Protein AF-A0A4V5NEK9-F1 (afdb_monomer)

Sequence (297 aa):
MATNVANMAASALVPRSHVPTLHDRAALLRDKARVSITLATDAGLRNISSDLPRAVVVHYSTFGAQQLGATSANVSIPPPTGLVSILHIGPGLAAPGAVKWVVEWMVKACHHKGKNEYRLFAEKKFGFAQNVLVYQALLLFGITAPADHFVAHLNKHISTKQLTAEEVATVWHTLPRESKILKNMLFALVDKKHDHNLDHESAIVAYVATQPELNGLLSEVREMRNKSFEHQKALEEKWALREQQKKIALKRQEHNKKEAAKAAKRHAEWREPTKHQGGAYEKALAPGQRTRGGLVG

Secondary structure (DSSP, 8-state):
---SSHHHH-S----------HHHHHHHTT-S-EEEEEEEETTEEEEEEEEEEHHHHHHH-HHHHHHTT--TT-----------EEEEEPTTSS-HHHHHHHHHHHHHHHH--STTGGGGS--TTS-HHHHHHHHHHHHHTT--TTHHHHHHHHHHHHHHSPPPHHHHHHHHHHS-TT-HHHHHHHHHHHHHHHTT--TTHHHHHHHHHT-HHHHHHHHHHHHHHHHHHHHHHHHHHHHHHHHHHHHHHHHHHHHHHHHHHHHHHHHHH-----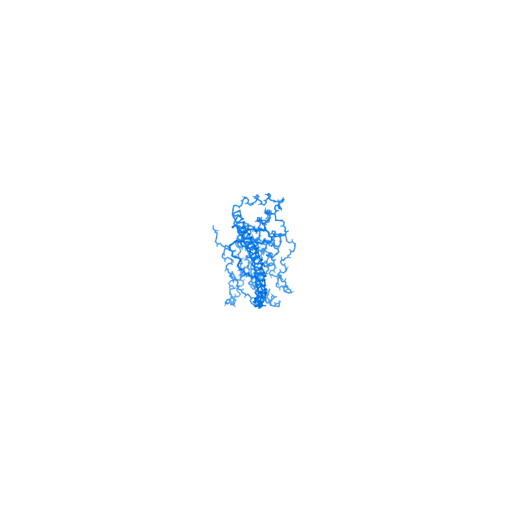----------PPTTPEETTEE--

Solvent-accessible surface area (backbone atoms only — not comparable to full-atom values): 17680 Å² total; per-residue (Å²): 141,91,76,73,68,72,66,68,74,67,70,69,86,73,83,75,89,69,82,70,52,65,72,59,34,50,49,28,71,68,40,86,52,32,28,28,37,32,35,37,46,100,93,41,80,40,82,63,44,76,71,40,29,40,50,45,43,43,69,58,16,53,44,45,11,56,78,69,70,56,54,101,84,59,93,70,74,75,76,88,66,94,64,69,43,73,48,78,40,65,63,87,64,54,50,69,70,28,44,38,50,55,54,56,44,57,59,51,42,38,71,46,92,63,101,53,56,54,59,75,68,69,54,88,82,59,54,71,59,56,50,52,38,35,50,34,25,32,58,63,33,48,34,62,82,48,44,58,58,49,50,54,52,53,44,49,46,54,72,74,43,88,80,52,48,68,50,52,48,44,48,65,75,63,47,60,86,84,34,70,59,49,52,50,44,49,51,45,54,54,52,43,68,70,68,74,75,48,100,62,41,69,56,39,51,50,52,40,70,76,31,66,71,57,46,51,53,48,49,53,54,47,51,53,50,49,55,52,52,53,50,50,50,54,48,53,53,52,51,52,51,53,54,52,52,51,55,52,52,51,52,49,52,52,49,51,51,53,51,51,52,51,52,53,49,55,60,69,67,61,66,78,80,73,82,74,80,79,89,80,88,77,84,83,78,62,96,77,59,74,51,101,88,50,73,68,129

Nearest PDB structures (foldseek):
  1nex-assembly1_A  TM=6.204E-01  e=6.456E-02  Saccharomyces cerevisiae

Structure (mmCIF, N/CA/C/O backbone):
data_AF-A0A4V5NEK9-F1
#
_entry.id   AF-A0A4V5NEK9-F1
#
loop_
_atom_site.group_PDB
_atom_site.id
_atom_site.type_symbol
_atom_site.label_atom_id
_atom_site.label_alt_id
_atom_site.label_comp_id
_atom_site.label_asym_id
_atom_site.label_entity_id
_atom_site.label_seq_id
_atom_site.pdbx_PDB_ins_code
_atom_site.Cartn_x
_atom_site.Cartn_y
_atom_site.Cartn_z
_atom_site.occupancy
_atom_site.B_iso_or_equiv
_atom_site.auth_seq_id
_atom_site.auth_comp_id
_atom_site.auth_asym_id
_atom_site.auth_atom_id
_atom_site.pdbx_PDB_model_num
ATOM 1 N N . MET A 1 1 ? 2.931 22.318 -4.843 1.00 29.94 1 MET A N 1
ATOM 2 C CA . MET A 1 1 ? 2.530 21.629 -6.092 1.00 29.94 1 MET A CA 1
ATOM 3 C C . MET A 1 1 ? 2.176 20.187 -5.747 1.00 29.94 1 MET A C 1
ATOM 5 O O . MET A 1 1 ? 3.070 19.365 -5.636 1.00 29.94 1 MET A O 1
ATOM 9 N N . ALA A 1 2 ? 0.902 19.906 -5.458 1.00 29.88 2 ALA A N 1
ATOM 10 C CA . ALA A 1 2 ? 0.459 18.684 -4.770 1.00 29.88 2 ALA A CA 1
ATOM 11 C C . ALA A 1 2 ? -0.685 17.964 -5.514 1.00 29.88 2 ALA A C 1
ATOM 13 O O . ALA A 1 2 ? -1.676 17.575 -4.907 1.00 29.88 2 ALA A O 1
ATOM 14 N N . THR A 1 3 ? -0.586 17.821 -6.839 1.00 27.38 3 THR A N 1
ATOM 15 C CA . THR A 1 3 ? -1.722 17.374 -7.673 1.00 27.38 3 THR A CA 1
ATOM 16 C C . THR A 1 3 ? -1.525 16.076 -8.462 1.00 27.38 3 THR A C 1
ATOM 18 O O . THR A 1 3 ? -2.450 15.675 -9.157 1.00 27.38 3 THR A O 1
ATOM 21 N N . ASN A 1 4 ? -0.408 15.348 -8.335 1.00 38.97 4 ASN A N 1
ATOM 22 C CA . ASN A 1 4 ? -0.141 14.220 -9.250 1.00 38.97 4 ASN A CA 1
ATOM 23 C C . ASN A 1 4 ? -0.330 12.795 -8.705 1.00 38.97 4 ASN A C 1
ATOM 25 O O . ASN A 1 4 ? -0.348 11.866 -9.504 1.00 38.97 4 ASN A O 1
ATOM 29 N N . VAL A 1 5 ? -0.528 12.575 -7.400 1.00 37.78 5 VAL A N 1
ATOM 30 C CA . VAL A 1 5 ? -0.618 11.194 -6.867 1.00 37.78 5 VAL A CA 1
ATOM 31 C C . VAL A 1 5 ? -2.064 10.681 -6.796 1.00 37.78 5 VAL A C 1
ATOM 33 O O . VAL A 1 5 ? -2.319 9.505 -7.051 1.00 37.78 5 VAL A O 1
ATOM 36 N N . ALA A 1 6 ? -3.037 11.560 -6.531 1.00 33.97 6 ALA A N 1
ATOM 37 C CA . ALA A 1 6 ? -4.446 11.178 -6.388 1.00 33.97 6 ALA A CA 1
ATOM 38 C C . ALA A 1 6 ? -5.080 10.682 -7.706 1.00 33.97 6 ALA A C 1
ATOM 40 O O . ALA A 1 6 ? -5.896 9.762 -7.689 1.00 33.97 6 ALA A O 1
ATOM 41 N N . ASN A 1 7 ? -4.640 11.203 -8.857 1.00 33.47 7 ASN A N 1
ATOM 42 C CA . ASN A 1 7 ? -5.142 10.770 -10.167 1.00 33.47 7 ASN A CA 1
ATOM 43 C C . ASN A 1 7 ? -4.622 9.390 -10.611 1.00 33.47 7 ASN A C 1
ATOM 45 O O . ASN A 1 7 ? -5.202 8.793 -11.516 1.00 33.47 7 ASN A O 1
ATOM 49 N N . MET A 1 8 ? -3.579 8.841 -9.974 1.00 39.22 8 MET A N 1
ATOM 50 C CA . MET A 1 8 ? -3.040 7.520 -10.337 1.00 39.22 8 MET A CA 1
ATOM 51 C C . MET A 1 8 ? -3.841 6.356 -9.734 1.00 39.22 8 MET A C 1
ATOM 53 O O . MET A 1 8 ? -3.861 5.270 -10.305 1.00 39.22 8 MET A O 1
ATOM 57 N N . ALA A 1 9 ? -4.542 6.574 -8.615 1.00 36.62 9 ALA A N 1
ATOM 58 C CA . ALA A 1 9 ? -5.355 5.541 -7.964 1.00 36.62 9 ALA A CA 1
ATOM 59 C C . ALA A 1 9 ? -6.767 5.398 -8.569 1.00 36.62 9 ALA A C 1
ATOM 61 O O . ALA A 1 9 ? -7.414 4.370 -8.380 1.00 36.62 9 ALA A O 1
ATOM 62 N N . ALA A 1 10 ? -7.243 6.413 -9.299 1.00 32.91 10 ALA A N 1
ATOM 63 C CA . ALA A 1 10 ? -8.617 6.489 -9.801 1.00 32.91 10 ALA A CA 1
ATOM 64 C C . ALA A 1 10 ? -8.822 5.913 -11.217 1.00 32.91 10 ALA A C 1
ATOM 66 O O . ALA A 1 10 ? -9.961 5.814 -11.672 1.00 32.91 10 ALA A O 1
ATOM 67 N N . SER A 1 11 ? -7.761 5.483 -11.916 1.00 33.81 11 SER A N 1
ATOM 68 C CA . SER A 1 11 ? -7.916 4.731 -13.172 1.00 33.81 11 SER A CA 1
ATOM 69 C C . SER A 1 11 ? -8.295 3.282 -12.870 1.00 33.81 11 SER A C 1
ATOM 71 O O . SER A 1 11 ? -7.462 2.384 -12.763 1.00 33.81 11 SER A O 1
ATOM 73 N N . ALA A 1 12 ? -9.598 3.110 -12.679 1.00 33.72 12 ALA A N 1
ATOM 74 C CA . ALA A 1 12 ? -10.311 1.869 -12.465 1.00 33.72 12 ALA A CA 1
ATOM 75 C C . ALA A 1 12 ? -9.832 0.718 -13.371 1.00 33.72 12 ALA A C 1
ATOM 77 O O . ALA A 1 12 ? -9.820 0.816 -14.595 1.00 33.72 12 ALA A O 1
ATOM 78 N N . LEU A 1 13 ? -9.489 -0.399 -12.722 1.00 33.56 13 LEU A N 1
ATOM 79 C CA . LEU A 1 13 ? -10.105 -1.712 -12.951 1.00 33.56 13 LEU A CA 1
ATOM 80 C C . LEU A 1 13 ? -10.639 -1.940 -14.376 1.00 33.56 13 LEU A C 1
ATOM 82 O O . LEU A 1 13 ? -11.847 -1.976 -14.596 1.00 33.56 13 LEU A O 1
ATOM 86 N N . VAL A 1 14 ? -9.745 -2.188 -15.332 1.00 31.16 14 VAL A N 1
ATOM 87 C CA . VAL A 1 14 ? -10.120 -2.963 -16.520 1.00 31.16 14 VAL A CA 1
ATOM 88 C C . VAL A 1 14 ? -9.857 -4.432 -16.185 1.00 31.16 14 VAL A C 1
ATOM 90 O O . VAL A 1 14 ? -8.692 -4.803 -15.995 1.00 31.16 14 VAL A O 1
ATOM 93 N N . PRO A 1 15 ? -10.887 -5.292 -16.085 1.00 31.91 15 PRO A N 1
ATOM 94 C CA . PRO A 1 15 ? -10.678 -6.723 -15.944 1.00 31.91 15 PRO A CA 1
ATOM 95 C C . PRO A 1 15 ? -10.024 -7.210 -17.237 1.00 31.91 15 PRO A C 1
ATOM 97 O O . PRO A 1 15 ? -10.656 -7.246 -18.291 1.00 31.91 15 PRO A O 1
ATOM 100 N N . ARG A 1 16 ? -8.737 -7.561 -17.191 1.00 44.84 16 ARG A N 1
ATOM 101 C CA . ARG A 1 16 ? -8.087 -8.227 -18.324 1.00 44.84 16 ARG A CA 1
ATOM 102 C C . ARG A 1 16 ? -8.556 -9.681 -18.338 1.00 44.84 16 ARG A C 1
ATOM 104 O O . ARG A 1 16 ? -8.013 -10.525 -17.635 1.00 44.84 16 ARG A O 1
ATOM 111 N N . SER A 1 17 ? -9.591 -9.951 -19.128 1.00 33.91 17 SER A N 1
ATOM 112 C CA . SER A 1 17 ? -10.262 -11.251 -19.276 1.00 33.91 17 SER A CA 1
ATOM 113 C C . SER A 1 17 ? -9.462 -12.314 -20.044 1.00 33.91 17 SER A C 1
ATOM 115 O O . SER A 1 17 ? -9.967 -13.410 -20.260 1.00 33.91 17 SER A O 1
ATOM 117 N N . HIS A 1 18 ? -8.200 -12.060 -20.398 1.00 41.91 18 HIS A N 1
ATOM 118 C CA . HIS A 1 18 ? -7.318 -13.075 -20.968 1.00 41.91 18 HIS A CA 1
ATOM 119 C C . HIS A 1 18 ? -5.978 -13.101 -20.238 1.00 41.91 18 HIS A C 1
ATOM 121 O O . HIS A 1 18 ? -5.112 -12.256 -20.450 1.00 41.91 18 HIS A O 1
ATOM 127 N N . VAL A 1 19 ? -5.803 -14.108 -19.381 1.00 49.53 19 VAL A N 1
ATOM 128 C CA . VAL A 1 19 ? -4.482 -14.544 -18.926 1.00 49.53 19 VAL A CA 1
ATOM 129 C C . VAL A 1 19 ? -3.864 -15.308 -20.103 1.00 49.53 19 VAL A C 1
ATOM 131 O O . VAL A 1 19 ? -4.367 -16.389 -20.418 1.00 49.53 19 VAL A O 1
ATOM 134 N N . PRO A 1 20 ? -2.831 -14.787 -20.791 1.00 52.19 20 PRO A N 1
ATOM 135 C CA . PRO A 1 20 ? -2.287 -15.459 -21.966 1.00 52.19 20 PRO A CA 1
ATOM 136 C C . PRO A 1 20 ? -1.689 -16.805 -21.564 1.00 52.19 20 PRO A C 1
ATOM 138 O O . PRO A 1 20 ? -1.138 -16.942 -20.458 1.00 52.19 20 PRO A O 1
ATOM 141 N N . THR A 1 21 ? -1.766 -17.794 -22.453 1.00 55.44 21 THR A N 1
ATOM 142 C CA . THR A 1 21 ? -1.070 -19.066 -22.244 1.00 55.44 21 THR A CA 1
ATOM 143 C C . THR A 1 21 ? 0.444 -18.837 -22.286 1.00 55.44 21 THR A C 1
ATOM 145 O O . THR A 1 21 ? 0.926 -17.800 -22.740 1.00 55.44 21 THR A O 1
ATOM 148 N N . LEU A 1 22 ? 1.239 -19.796 -21.805 1.00 52.12 22 LEU A N 1
ATOM 149 C CA . LEU A 1 22 ? 2.701 -19.676 -21.830 1.00 52.12 22 LEU A CA 1
ATOM 150 C C . LEU A 1 22 ? 3.254 -19.373 -23.234 1.00 52.12 22 LEU A C 1
ATOM 152 O O . LEU A 1 22 ? 4.202 -18.603 -23.386 1.00 52.12 22 LEU A O 1
ATOM 156 N N . HIS A 1 23 ? 2.666 -20.003 -24.252 1.00 51.97 23 HIS A N 1
ATOM 157 C CA . HIS A 1 23 ? 3.105 -19.867 -25.635 1.00 51.97 23 HIS A CA 1
ATOM 158 C C . HIS A 1 23 ? 2.860 -18.442 -26.158 1.00 51.97 23 HIS A C 1
ATOM 160 O O . HIS A 1 23 ? 3.723 -17.875 -26.832 1.00 51.97 23 HIS A O 1
ATOM 166 N N . ASP A 1 24 ? 1.756 -17.825 -25.726 1.00 67.50 24 ASP A N 1
ATOM 167 C CA . ASP A 1 24 ? 1.410 -16.433 -26.026 1.00 67.50 24 ASP A CA 1
ATOM 168 C C . ASP A 1 24 ? 2.347 -15.441 -25.314 1.00 67.50 24 ASP A C 1
ATOM 170 O O . ASP A 1 24 ? 2.690 -14.398 -25.864 1.00 67.50 24 ASP A O 1
ATOM 174 N N . ARG A 1 25 ? 2.833 -15.770 -24.108 1.00 73.69 25 ARG A N 1
ATOM 175 C CA . ARG A 1 25 ? 3.760 -14.902 -23.351 1.00 73.69 25 ARG A CA 1
ATOM 176 C C . ARG A 1 25 ? 5.170 -14.901 -23.915 1.00 73.69 25 ARG A C 1
ATOM 178 O O . ARG A 1 25 ? 5.783 -13.844 -24.034 1.00 73.69 25 ARG A O 1
ATOM 185 N N . ALA A 1 26 ? 5.676 -16.065 -24.318 1.00 76.50 26 ALA A N 1
ATOM 186 C CA . ALA A 1 26 ? 6.963 -16.149 -25.003 1.00 76.50 26 ALA A CA 1
ATOM 187 C C . ALA A 1 26 ? 6.958 -15.350 -26.322 1.00 76.50 26 ALA A C 1
ATOM 189 O O . ALA A 1 26 ? 8.007 -14.883 -26.767 1.00 76.50 26 ALA A O 1
ATOM 190 N N . ALA A 1 27 ? 5.785 -15.152 -26.937 1.00 80.69 27 ALA A N 1
ATOM 191 C CA . ALA A 1 27 ? 5.635 -14.303 -28.114 1.00 80.69 27 ALA A CA 1
ATOM 192 C C . ALA A 1 27 ? 5.875 -12.813 -27.828 1.00 80.69 27 ALA A C 1
ATOM 194 O O . ALA A 1 27 ? 6.393 -12.124 -28.703 1.00 80.69 27 ALA A O 1
ATOM 195 N N . LEU A 1 28 ? 5.600 -12.330 -26.609 1.00 83.25 28 LEU A N 1
ATOM 196 C CA . LEU A 1 28 ? 5.833 -10.930 -26.218 1.00 83.25 28 LEU A CA 1
ATOM 197 C C . LEU A 1 28 ? 7.310 -10.534 -26.338 1.00 83.25 28 LEU A C 1
ATOM 199 O O . LEU A 1 28 ? 7.627 -9.394 -26.661 1.00 83.25 28 LEU A O 1
ATOM 203 N N . LEU A 1 29 ? 8.222 -11.481 -26.107 1.00 84.19 29 LEU A N 1
ATOM 204 C CA . LEU A 1 29 ? 9.668 -11.259 -26.197 1.00 84.19 29 LEU A CA 1
ATOM 205 C C . LEU A 1 29 ? 10.169 -11.128 -27.640 1.00 84.19 29 LEU A C 1
ATOM 207 O O . LEU A 1 29 ? 11.255 -10.596 -27.865 1.00 84.19 29 LEU A O 1
ATOM 211 N N . ARG A 1 30 ? 9.387 -11.618 -28.611 1.00 82.62 30 ARG A N 1
ATOM 212 C CA . ARG A 1 30 ? 9.709 -11.557 -30.044 1.00 82.62 30 ARG A CA 1
ATOM 213 C C . ARG A 1 30 ? 9.274 -10.245 -30.696 1.00 82.62 30 ARG A C 1
ATOM 215 O O . ARG A 1 30 ? 9.501 -10.072 -31.892 1.00 82.62 30 ARG A O 1
ATOM 222 N N . ASP A 1 31 ? 8.646 -9.344 -29.938 1.00 80.38 31 ASP A N 1
ATOM 223 C CA . ASP A 1 31 ? 8.260 -8.032 -30.440 1.00 80.38 31 ASP A CA 1
ATOM 224 C C . ASP A 1 31 ? 9.492 -7.250 -30.919 1.00 80.38 31 ASP A C 1
ATOM 226 O O . ASP A 1 31 ? 10.519 -7.176 -30.238 1.00 80.38 31 ASP A O 1
ATOM 230 N N . LYS A 1 32 ? 9.385 -6.695 -32.129 1.00 79.62 32 LYS A N 1
ATOM 231 C CA . LYS A 1 32 ? 10.446 -5.902 -32.759 1.00 79.62 32 LYS A CA 1
ATOM 232 C C . LYS A 1 32 ? 10.447 -4.462 -32.255 1.00 79.62 32 LYS A C 1
ATOM 234 O O . LYS A 1 32 ? 11.477 -3.804 -32.350 1.00 79.62 32 LYS A O 1
ATOM 239 N N . ALA A 1 33 ? 9.317 -3.968 -31.745 1.00 81.75 33 ALA A N 1
ATOM 240 C CA . ALA A 1 33 ? 9.245 -2.640 -31.155 1.00 81.75 33 ALA A CA 1
ATOM 241 C C . ALA A 1 33 ? 9.921 -2.638 -29.778 1.00 81.75 33 ALA A C 1
ATOM 243 O O . ALA A 1 33 ? 9.690 -3.524 -28.952 1.00 81.75 33 ALA A O 1
ATOM 244 N N . ARG A 1 34 ? 10.757 -1.627 -29.527 1.00 84.62 34 ARG A N 1
ATOM 245 C CA . ARG A 1 34 ? 11.612 -1.548 -28.339 1.00 84.62 34 ARG A CA 1
ATOM 246 C C . ARG A 1 34 ? 11.324 -0.302 -27.520 1.00 84.62 34 ARG A C 1
ATOM 248 O O . ARG A 1 34 ? 10.984 0.750 -28.064 1.00 84.62 34 ARG A O 1
ATOM 255 N N . VAL A 1 35 ? 11.471 -0.438 -26.209 1.00 84.94 35 VAL A N 1
ATOM 256 C CA . VAL A 1 35 ? 11.252 0.610 -25.219 1.00 84.94 35 VAL A CA 1
ATOM 257 C C . VAL A 1 35 ? 12.491 0.734 -24.345 1.00 84.94 35 VAL A C 1
ATOM 259 O O . VAL A 1 35 ? 12.981 -0.254 -23.802 1.00 84.94 35 VAL A O 1
ATOM 262 N N . SER A 1 36 ? 12.969 1.960 -24.175 1.00 86.62 36 SER A N 1
ATOM 263 C CA . SER A 1 36 ? 13.941 2.306 -23.140 1.00 86.62 36 SER A CA 1
ATOM 264 C C . SER A 1 36 ? 13.213 2.952 -21.969 1.00 86.62 36 SER A C 1
ATOM 266 O O . SER A 1 36 ? 12.386 3.839 -22.165 1.00 86.62 36 SER A O 1
ATOM 268 N N . ILE A 1 37 ? 13.516 2.528 -20.745 1.00 85.50 37 ILE A N 1
ATOM 269 C CA . ILE A 1 37 ? 12.933 3.099 -19.527 1.00 85.50 37 ILE A CA 1
ATOM 270 C C . ILE A 1 37 ? 13.981 3.980 -18.862 1.00 85.50 37 ILE A C 1
ATOM 272 O O . ILE A 1 37 ? 15.054 3.513 -18.473 1.00 85.50 37 ILE A O 1
ATOM 276 N N . THR A 1 38 ? 13.648 5.256 -18.701 1.00 85.75 38 THR A N 1
ATOM 277 C CA . THR A 1 38 ? 14.495 6.235 -18.018 1.00 85.75 38 THR A CA 1
ATOM 278 C C . THR A 1 38 ? 13.772 6.801 -16.807 1.00 85.75 38 THR A C 1
ATOM 280 O O . THR A 1 38 ? 12.559 7.006 -16.820 1.00 85.75 38 THR A O 1
ATOM 283 N N . LEU A 1 39 ? 14.528 7.034 -15.743 1.00 83.81 39 LEU A N 1
ATOM 284 C CA . LEU A 1 39 ? 14.040 7.554 -14.477 1.00 83.81 39 LEU A CA 1
ATOM 285 C C . LEU A 1 39 ? 14.787 8.842 -14.156 1.00 83.81 39 LEU A C 1
ATOM 287 O O . LEU A 1 39 ? 16.017 8.848 -14.120 1.00 83.81 39 LEU A O 1
ATOM 291 N N . ALA A 1 40 ? 14.058 9.921 -13.903 1.00 79.75 40 ALA A N 1
ATOM 292 C CA . ALA A 1 40 ? 14.649 11.132 -13.361 1.00 79.75 40 ALA A CA 1
ATOM 293 C C . ALA A 1 40 ? 15.055 10.896 -11.898 1.00 79.75 40 ALA A C 1
ATOM 295 O O . ALA A 1 40 ? 14.271 10.411 -11.084 1.00 79.75 40 ALA A O 1
ATOM 296 N N . THR A 1 41 ? 16.300 11.220 -11.577 1.00 77.31 41 THR A N 1
ATOM 297 C CA . THR A 1 41 ? 16.864 11.173 -10.225 1.00 77.31 41 THR A CA 1
ATOM 298 C C . THR A 1 41 ? 17.476 12.529 -9.897 1.00 77.31 41 THR A C 1
ATOM 300 O O . THR A 1 41 ? 17.671 13.344 -10.800 1.00 77.31 41 THR A O 1
ATOM 303 N N . ASP A 1 42 ? 17.840 12.760 -8.639 1.00 74.38 42 ASP A N 1
ATOM 304 C CA . ASP A 1 42 ? 18.515 14.001 -8.230 1.00 74.38 42 ASP A CA 1
ATOM 305 C C . ASP A 1 42 ? 19.863 14.197 -8.951 1.00 74.38 42 ASP A C 1
ATOM 307 O O . ASP A 1 42 ? 20.308 15.320 -9.163 1.00 74.38 42 ASP A O 1
ATOM 311 N N . ALA A 1 43 ? 20.483 13.100 -9.406 1.00 74.56 43 ALA A N 1
ATOM 312 C CA . ALA A 1 43 ? 21.703 13.094 -10.214 1.00 74.56 43 ALA A CA 1
ATOM 313 C C . ALA A 1 43 ? 21.446 13.212 -11.735 1.00 74.56 43 ALA A C 1
ATOM 315 O O . ALA A 1 43 ? 22.371 13.057 -12.531 1.00 74.56 43 ALA A O 1
ATOM 316 N N . GLY A 1 44 ? 20.198 13.445 -12.156 1.00 75.25 44 GLY A N 1
ATOM 317 C CA . GLY A 1 44 ? 19.781 13.524 -13.558 1.00 75.25 44 GLY A CA 1
ATOM 318 C C . GLY A 1 44 ? 19.027 12.288 -14.061 1.00 75.25 44 GLY A C 1
ATOM 319 O O . GLY A 1 44 ? 18.576 11.435 -13.290 1.00 75.25 44 GLY A O 1
ATOM 320 N N . LEU A 1 45 ? 18.842 12.204 -15.381 1.00 78.62 45 LEU A N 1
ATOM 321 C CA . LEU A 1 45 ? 18.140 11.095 -16.034 1.00 78.62 45 LEU A CA 1
ATOM 322 C C . LEU A 1 45 ? 19.001 9.829 -16.035 1.00 78.62 45 LEU A C 1
ATOM 324 O O . LEU A 1 45 ? 20.059 9.771 -16.658 1.00 78.62 45 LEU A O 1
ATOM 328 N N . ARG A 1 46 ? 18.508 8.780 -15.381 1.00 81.44 46 ARG A N 1
ATOM 329 C CA . ARG A 1 46 ? 19.144 7.468 -15.320 1.00 81.44 46 ARG A CA 1
ATOM 330 C C . ARG A 1 46 ? 18.435 6.492 -16.249 1.00 81.44 46 ARG A C 1
ATOM 332 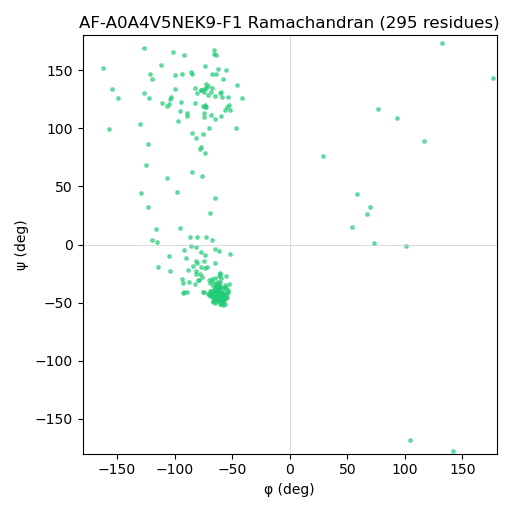O O . ARG A 1 46 ? 17.232 6.273 -16.125 1.00 81.44 46 ARG A O 1
ATOM 339 N N . ASN A 1 47 ? 19.185 5.845 -17.136 1.00 83.88 47 ASN A N 1
ATOM 340 C CA . ASN A 1 47 ? 18.671 4.711 -17.897 1.00 83.88 47 ASN A CA 1
ATOM 341 C C . ASN A 1 47 ? 18.562 3.484 -16.974 1.00 83.88 47 ASN A C 1
ATOM 343 O O . ASN A 1 47 ? 19.552 3.065 -16.371 1.00 83.88 47 ASN A O 1
ATOM 347 N N . ILE A 1 48 ? 17.350 2.951 -16.823 1.00 86.38 48 ILE A N 1
ATOM 348 C CA . ILE A 1 48 ? 17.067 1.779 -15.987 1.00 86.38 48 ILE A CA 1
ATOM 349 C C . ILE A 1 48 ? 17.158 0.497 -16.808 1.00 86.38 48 ILE A C 1
ATOM 351 O O . ILE A 1 48 ? 17.681 -0.511 -16.333 1.00 86.38 48 ILE A O 1
ATOM 355 N N . SER A 1 49 ? 16.652 0.539 -18.036 1.00 83.88 49 SER A N 1
ATOM 356 C CA . SER A 1 49 ? 16.717 -0.568 -18.974 1.00 83.88 49 SER A CA 1
ATOM 357 C C . SER A 1 49 ? 16.644 -0.031 -20.393 1.00 83.88 49 SER A C 1
ATOM 359 O O . SER A 1 49 ? 15.801 0.807 -20.717 1.00 83.88 49 SER A O 1
ATOM 361 N N . SER A 1 50 ? 17.540 -0.541 -21.226 1.00 75.56 50 SER A N 1
ATOM 362 C CA . SER A 1 50 ? 17.525 -0.350 -22.665 1.00 75.56 50 SER A CA 1
ATOM 363 C C . SER A 1 50 ? 16.926 -1.589 -23.327 1.00 75.56 50 SER A C 1
ATOM 365 O O . SER A 1 50 ? 17.122 -2.709 -22.857 1.00 75.56 50 SER A O 1
ATOM 367 N N . ASP A 1 51 ? 16.212 -1.371 -24.429 1.00 82.06 51 ASP A N 1
ATOM 368 C CA . ASP A 1 51 ? 15.823 -2.425 -25.372 1.00 82.06 51 ASP A CA 1
ATOM 369 C C . ASP A 1 51 ? 14.769 -3.450 -24.886 1.00 82.06 51 ASP A C 1
ATOM 371 O O . ASP A 1 51 ? 14.730 -4.608 -25.313 1.00 82.06 51 ASP A O 1
ATOM 375 N N . LEU A 1 52 ? 13.834 -3.033 -24.028 1.00 87.00 52 LEU A N 1
ATOM 376 C CA . LEU A 1 52 ? 12.708 -3.891 -23.642 1.00 87.00 52 LEU A CA 1
ATOM 377 C C . LEU A 1 52 ? 11.718 -4.059 -24.796 1.00 87.00 52 LEU A C 1
ATOM 379 O O . LEU A 1 52 ? 11.339 -3.061 -25.407 1.00 87.00 52 LEU A O 1
ATOM 383 N N . PRO A 1 53 ? 11.210 -5.273 -25.070 1.00 88.00 53 PRO A N 1
ATOM 384 C CA . PRO A 1 53 ? 10.115 -5.434 -26.018 1.00 88.00 53 PRO A CA 1
ATOM 385 C C . PRO A 1 53 ? 8.883 -4.631 -25.565 1.00 88.00 53 PRO A C 1
ATOM 387 O O . PRO A 1 53 ? 8.409 -4.787 -24.434 1.00 88.00 53 PRO A O 1
ATOM 390 N N . ARG A 1 54 ? 8.338 -3.786 -26.449 1.00 84.44 54 ARG A N 1
ATOM 391 C CA . ARG A 1 54 ? 7.173 -2.929 -26.163 1.00 84.44 54 ARG A CA 1
ATOM 392 C C . ARG A 1 54 ? 5.978 -3.756 -25.702 1.00 84.44 54 ARG A C 1
ATOM 394 O O . ARG A 1 54 ? 5.316 -3.382 -24.733 1.00 84.44 54 ARG A O 1
ATOM 401 N N . ALA A 1 55 ? 5.740 -4.897 -26.343 1.00 83.38 55 ALA A N 1
ATOM 402 C CA . ALA A 1 55 ? 4.678 -5.825 -25.983 1.00 83.38 55 ALA A CA 1
ATOM 403 C C . ALA A 1 55 ? 4.752 -6.290 -24.519 1.00 83.38 55 ALA A C 1
ATOM 405 O O . ALA A 1 55 ? 3.710 -6.412 -23.882 1.00 83.38 55 ALA A O 1
ATOM 406 N N . VAL A 1 56 ? 5.949 -6.489 -23.951 1.00 86.81 56 VAL A N 1
ATOM 407 C CA . VAL A 1 56 ? 6.114 -6.875 -22.535 1.00 86.81 56 VAL A CA 1
ATOM 408 C C . VAL A 1 56 ? 5.648 -5.751 -21.611 1.00 86.81 56 VAL A C 1
ATOM 410 O O . VAL A 1 56 ? 4.880 -5.994 -20.680 1.00 86.81 56 VAL A O 1
ATOM 413 N N . VAL A 1 57 ? 6.063 -4.513 -21.893 1.00 85.75 57 VAL A N 1
ATOM 414 C CA . VAL A 1 57 ? 5.705 -3.339 -21.083 1.00 85.75 57 VAL A CA 1
ATOM 415 C C . VAL A 1 57 ? 4.198 -3.088 -21.130 1.00 85.75 57 VAL A C 1
ATOM 417 O O . VAL A 1 57 ? 3.570 -2.949 -20.085 1.00 85.75 57 VAL A O 1
ATOM 420 N N . VAL A 1 58 ? 3.594 -3.103 -22.321 1.00 84.50 58 VAL A N 1
ATOM 421 C CA . VAL A 1 58 ? 2.139 -2.932 -22.500 1.00 84.50 58 VAL A CA 1
ATOM 422 C C . VAL A 1 58 ? 1.359 -4.075 -21.835 1.00 84.50 58 VAL A C 1
ATOM 424 O O . VAL A 1 58 ? 0.296 -3.859 -21.239 1.00 84.50 58 VAL A O 1
ATOM 427 N N . HIS A 1 59 ? 1.890 -5.299 -21.908 1.00 83.25 59 HIS A N 1
ATOM 428 C CA . HIS A 1 59 ? 1.254 -6.467 -21.316 1.00 83.25 59 HIS A CA 1
ATOM 429 C C . HIS A 1 59 ? 1.261 -6.430 -19.789 1.00 83.25 59 HIS A C 1
ATOM 431 O O . HIS A 1 59 ? 0.238 -6.741 -19.193 1.00 83.25 59 HIS A O 1
ATOM 437 N N . TYR A 1 60 ? 2.350 -6.034 -19.131 1.00 83.06 60 TYR A N 1
ATOM 438 C CA . TYR A 1 60 ? 2.408 -6.059 -17.664 1.00 83.06 60 TYR A CA 1
ATOM 439 C C . TYR A 1 60 ? 2.026 -4.735 -17.000 1.00 83.06 60 TYR A C 1
ATOM 441 O O . TYR A 1 60 ? 1.483 -4.760 -15.899 1.00 83.06 60 TYR A O 1
ATOM 449 N N . SER A 1 61 ? 2.261 -3.595 -17.651 1.00 85.56 61 SER A N 1
ATOM 450 C CA . SER A 1 61 ? 2.076 -2.267 -17.066 1.00 85.56 61 SER A CA 1
ATOM 451 C C . SER A 1 61 ? 0.9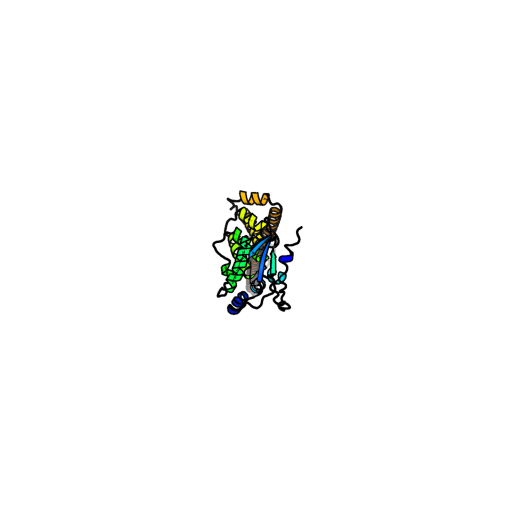07 -1.517 -17.695 1.00 85.56 61 SER A C 1
ATOM 453 O O . SER A 1 61 ? 0.896 -1.239 -18.894 1.00 85.56 61 SER A O 1
ATOM 455 N N . THR A 1 62 ? -0.064 -1.127 -16.870 1.00 83.88 62 THR A N 1
ATOM 456 C CA . THR A 1 62 ? -1.154 -0.236 -17.298 1.00 83.88 62 THR A CA 1
ATOM 457 C C . THR A 1 62 ? -0.636 1.176 -17.568 1.00 83.88 62 THR A C 1
ATOM 459 O O . THR A 1 62 ? -0.988 1.761 -18.589 1.00 83.88 62 THR A O 1
ATOM 462 N N . PHE A 1 63 ? 0.277 1.676 -16.729 1.00 83.81 63 PHE A N 1
ATOM 463 C CA . PHE A 1 63 ? 0.993 2.933 -16.958 1.00 83.81 63 PHE A CA 1
ATOM 464 C C . PHE A 1 63 ? 1.758 2.914 -18.289 1.00 83.81 63 PHE A C 1
ATOM 466 O O . PHE A 1 63 ? 1.598 3.809 -19.114 1.00 83.81 63 PHE A O 1
ATOM 473 N N . GLY A 1 64 ? 2.535 1.858 -18.541 1.00 81.12 64 GLY A N 1
ATOM 474 C CA . GLY A 1 64 ? 3.264 1.677 -19.792 1.00 81.12 64 GLY A CA 1
ATOM 475 C C . GLY A 1 64 ? 2.335 1.586 -21.002 1.00 81.12 64 GLY A C 1
ATOM 476 O O . GLY A 1 64 ? 2.597 2.220 -22.018 1.00 81.12 64 GLY A O 1
ATOM 477 N N . ALA A 1 65 ? 1.215 0.867 -20.891 1.00 80.06 65 ALA A N 1
ATOM 478 C CA . ALA A 1 65 ? 0.205 0.813 -21.945 1.00 80.06 65 ALA A CA 1
ATOM 479 C C . ALA A 1 65 ? -0.376 2.200 -22.267 1.00 80.06 65 ALA A C 1
ATOM 481 O O . ALA A 1 65 ? -0.471 2.557 -23.437 1.00 80.06 65 ALA A O 1
ATOM 482 N N . GLN A 1 66 ? -0.708 3.003 -21.252 1.00 80.19 66 GLN A N 1
ATOM 483 C CA . GLN A 1 66 ? -1.221 4.364 -21.440 1.00 80.19 66 GLN A CA 1
ATOM 484 C C . GLN A 1 66 ? -0.178 5.289 -22.081 1.00 80.19 66 GLN A C 1
ATOM 486 O O . GLN A 1 66 ? -0.465 5.924 -23.093 1.00 80.19 66 GLN A O 1
ATOM 491 N N . GLN A 1 67 ? 1.041 5.324 -21.536 1.00 77.94 67 GLN A N 1
ATOM 492 C CA . GLN A 1 67 ? 2.123 6.190 -22.023 1.00 77.94 67 GLN A CA 1
ATOM 493 C C . GLN A 1 67 ? 2.577 5.836 -23.445 1.00 77.94 67 GLN A C 1
ATOM 495 O O . GLN A 1 67 ? 3.023 6.700 -24.191 1.00 77.94 67 GLN A O 1
ATOM 500 N N . LEU A 1 68 ? 2.440 4.569 -23.843 1.00 76.69 68 LEU A N 1
ATOM 501 C CA . LEU A 1 68 ? 2.798 4.087 -25.180 1.00 76.69 68 LEU A CA 1
ATOM 502 C C . LEU A 1 68 ? 1.601 4.053 -26.148 1.00 76.69 68 LEU A C 1
ATOM 504 O O . LEU A 1 68 ? 1.691 3.400 -27.194 1.00 76.69 68 LEU A O 1
ATOM 508 N N . GLY A 1 69 ? 0.486 4.709 -25.799 1.00 68.31 69 GLY A N 1
ATOM 509 C CA . GLY A 1 69 ? -0.691 4.863 -26.661 1.00 68.31 69 GLY A CA 1
ATOM 510 C C . GLY A 1 69 ? -1.443 3.560 -26.958 1.00 68.31 69 GLY A C 1
ATOM 511 O O . GLY A 1 69 ? -2.062 3.432 -28.007 1.00 68.31 69 GLY A O 1
ATOM 512 N N . ALA A 1 70 ? -1.364 2.568 -26.071 1.00 60.78 70 ALA A N 1
ATOM 513 C CA . ALA A 1 70 ? -1.972 1.246 -26.212 1.00 60.78 70 ALA A CA 1
ATOM 514 C C . ALA A 1 70 ? -3.193 1.073 -25.284 1.00 60.78 70 ALA A C 1
ATOM 516 O O . ALA A 1 70 ? -3.231 0.169 -24.446 1.00 60.78 70 ALA A O 1
ATOM 517 N N . THR A 1 71 ? -4.194 1.951 -25.402 1.00 48.44 71 THR A N 1
ATOM 518 C CA . THR A 1 71 ? -5.480 1.817 -24.694 1.00 48.44 71 THR A CA 1
ATOM 519 C C . THR A 1 71 ? -6.455 0.931 -25.481 1.00 48.44 71 THR A C 1
ATOM 521 O O . THR A 1 71 ? -6.405 0.835 -26.705 1.00 48.44 71 THR A O 1
ATOM 524 N N . SER A 1 72 ? -7.318 0.211 -24.760 1.00 43.00 72 SER A N 1
ATOM 525 C CA . SER A 1 72 ? -8.033 -1.008 -25.183 1.00 43.00 72 SER A CA 1
ATOM 526 C C . SER A 1 72 ? -9.130 -0.854 -26.254 1.00 43.00 72 SER A C 1
ATOM 528 O O . SER A 1 72 ? -10.055 -1.658 -26.271 1.00 43.00 72 SER A O 1
ATOM 530 N N . ALA A 1 73 ? -9.069 0.145 -27.135 1.00 37.19 73 ALA A N 1
ATOM 531 C CA . ALA A 1 73 ? -10.085 0.351 -28.172 1.00 37.19 73 ALA A CA 1
ATOM 532 C C . ALA A 1 73 ? -9.579 0.157 -29.605 1.00 37.19 73 ALA A C 1
ATOM 534 O O . ALA A 1 73 ? -10.398 -0.090 -30.475 1.00 37.19 73 ALA A O 1
ATOM 535 N N . ASN A 1 74 ? -8.273 0.210 -29.876 1.00 33.56 74 ASN A N 1
ATOM 536 C CA . ASN A 1 74 ? -7.741 -0.052 -31.213 1.00 33.56 74 ASN A CA 1
ATOM 537 C C . ASN A 1 74 ? -6.275 -0.469 -31.115 1.00 33.56 74 ASN A C 1
ATOM 539 O O . ASN A 1 74 ? -5.380 0.369 -31.038 1.00 33.56 74 ASN A O 1
ATOM 543 N N . VAL A 1 75 ? -6.010 -1.774 -31.181 1.00 38.00 75 VAL A N 1
ATOM 544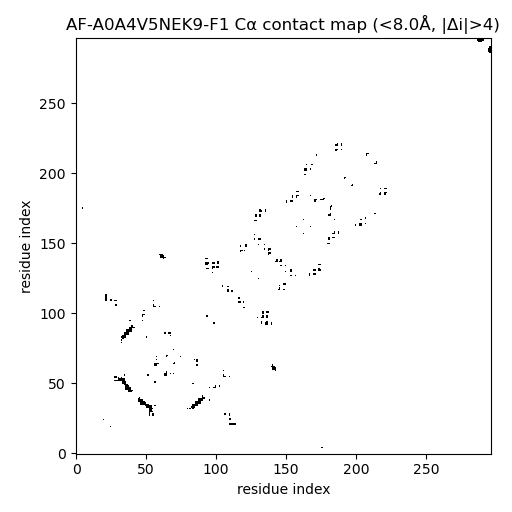 C CA . VAL A 1 75 ? -4.670 -2.292 -31.490 1.00 38.00 75 VAL A CA 1
ATOM 545 C C . VAL A 1 75 ? -4.443 -2.134 -33.001 1.00 38.00 75 VAL A C 1
ATOM 547 O O . VAL A 1 75 ? -4.238 -3.102 -33.720 1.00 38.00 75 VAL A O 1
ATOM 550 N N . SER A 1 76 ? -4.513 -0.902 -33.510 1.00 32.53 76 SER A N 1
ATOM 551 C CA . SER A 1 76 ? -3.761 -0.560 -34.715 1.00 32.53 76 SER A CA 1
ATOM 552 C C . SER A 1 76 ? -2.376 -0.184 -34.233 1.00 32.53 76 SER A C 1
ATOM 554 O O . SER A 1 76 ? -2.133 0.910 -33.733 1.00 32.53 76 SER A O 1
ATOM 556 N N . ILE A 1 77 ? -1.493 -1.176 -34.295 1.00 39.62 77 ILE A N 1
ATOM 557 C CA . ILE A 1 77 ? -0.055 -1.022 -34.121 1.00 39.62 77 ILE A CA 1
ATOM 558 C C . ILE A 1 77 ? 0.367 0.090 -35.096 1.00 39.62 77 ILE A C 1
ATOM 560 O O . ILE A 1 77 ? 0.199 -0.105 -36.303 1.00 39.62 77 ILE A O 1
ATOM 564 N N . PRO A 1 78 ? 0.864 1.254 -34.631 1.00 40.81 78 PRO A N 1
ATOM 565 C CA . PRO A 1 78 ? 1.449 2.210 -35.555 1.00 40.81 78 PRO A CA 1
ATOM 566 C C . PRO A 1 78 ? 2.598 1.502 -36.286 1.00 40.81 78 PRO A C 1
ATOM 568 O O . PRO A 1 78 ? 3.277 0.671 -35.669 1.00 40.81 78 PRO A O 1
ATOM 571 N N . PRO A 1 79 ? 2.797 1.761 -37.590 1.00 37.62 79 PRO A N 1
ATOM 572 C CA . PRO A 1 79 ? 3.788 1.047 -38.381 1.00 37.62 79 PRO A CA 1
ATOM 573 C C . PRO A 1 79 ? 5.170 1.152 -37.720 1.00 37.62 79 PRO A C 1
ATOM 575 O O . PRO A 1 79 ? 5.452 2.137 -37.033 1.00 37.62 79 PRO A O 1
ATOM 578 N N . PRO A 1 80 ? 6.039 0.144 -37.903 1.00 42.38 80 PRO A N 1
ATOM 579 C CA . PRO A 1 80 ? 7.321 0.061 -37.226 1.00 42.38 80 PRO A CA 1
ATOM 580 C C . PRO A 1 80 ? 8.285 1.084 -37.832 1.00 42.38 80 PRO A C 1
ATOM 582 O O . PRO A 1 80 ? 9.156 0.748 -38.627 1.00 42.38 80 PRO A O 1
ATOM 585 N N . THR A 1 81 ? 8.158 2.354 -37.465 1.00 41.44 81 THR A N 1
ATOM 586 C CA . THR A 1 81 ? 9.292 3.268 -37.557 1.00 41.44 81 THR A CA 1
ATOM 587 C C . THR A 1 81 ? 10.238 2.859 -36.441 1.00 41.44 81 THR A C 1
ATOM 589 O O . THR A 1 81 ? 9.827 2.857 -35.283 1.00 41.44 81 THR A O 1
ATOM 592 N N . GLY A 1 82 ? 11.460 2.443 -36.782 1.00 45.47 82 GLY A N 1
ATOM 593 C CA . GLY A 1 82 ? 12.481 1.880 -35.884 1.00 45.47 82 GLY A CA 1
ATOM 594 C C . GLY A 1 82 ? 13.023 2.830 -34.806 1.00 45.47 82 GLY A C 1
ATOM 595 O O . GLY A 1 82 ? 14.218 2.834 -34.534 1.00 45.47 82 GLY A O 1
ATOM 596 N N . LEU A 1 83 ? 12.163 3.646 -34.203 1.00 52.16 83 LEU A N 1
ATOM 597 C CA . LEU A 1 83 ? 12.469 4.552 -33.114 1.00 52.16 83 LEU A CA 1
ATOM 598 C C . LEU A 1 83 ? 12.129 3.847 -31.803 1.00 52.16 83 LEU A C 1
ATOM 600 O O . LEU A 1 83 ? 10.975 3.523 -31.515 1.00 52.16 83 LEU A O 1
ATOM 604 N N . VAL A 1 84 ? 13.165 3.593 -31.012 1.00 58.16 84 VAL A N 1
ATOM 605 C CA . VAL A 1 84 ? 13.042 3.146 -29.626 1.00 58.16 84 VAL A CA 1
ATOM 606 C C . VAL A 1 84 ? 12.157 4.150 -28.884 1.00 58.16 84 VAL A C 1
ATOM 608 O O . VAL A 1 84 ? 12.499 5.327 -28.788 1.00 58.16 84 VAL A O 1
ATOM 611 N N . SER A 1 85 ? 11.009 3.705 -28.373 1.00 70.62 85 SER A N 1
ATOM 612 C CA . SER A 1 85 ? 10.149 4.564 -27.551 1.00 70.62 85 SER A CA 1
ATOM 613 C C . SER A 1 85 ? 10.799 4.758 -26.183 1.00 70.62 85 SER A C 1
ATOM 615 O O . SER A 1 85 ? 11.315 3.800 -25.609 1.00 70.62 85 SER A O 1
ATOM 617 N N . ILE A 1 86 ? 10.783 5.972 -25.634 1.00 71.62 86 ILE A N 1
ATOM 618 C CA . ILE A 1 86 ? 11.345 6.229 -24.304 1.00 71.62 86 ILE A CA 1
ATOM 619 C C . ILE A 1 86 ? 10.205 6.433 -23.312 1.00 71.62 86 ILE A C 1
ATOM 621 O O . ILE A 1 86 ? 9.404 7.354 -23.449 1.00 71.62 86 ILE A O 1
ATOM 625 N N . LEU A 1 87 ? 10.141 5.568 -22.303 1.00 78.38 87 LEU A N 1
ATOM 626 C CA . LEU A 1 87 ? 9.258 5.740 -21.160 1.00 78.38 87 LEU A CA 1
ATOM 627 C C . LEU A 1 87 ? 10.002 6.548 -20.094 1.00 78.38 87 LEU A C 1
ATOM 629 O O . LEU A 1 87 ? 10.963 6.058 -19.492 1.00 78.38 87 LEU A O 1
ATOM 633 N N . HIS A 1 88 ? 9.564 7.785 -19.880 1.00 78.06 88 HIS A N 1
ATOM 634 C CA . HIS A 1 88 ? 10.121 8.684 -18.874 1.00 78.06 88 HIS A CA 1
ATOM 635 C C . HIS A 1 88 ? 9.321 8.600 -17.572 1.00 78.06 88 HIS A C 1
ATOM 637 O O . HIS A 1 88 ? 8.117 8.850 -17.550 1.00 78.06 88 HIS A O 1
ATOM 643 N N . ILE A 1 89 ? 10.003 8.272 -16.477 1.00 80.62 89 ILE A N 1
ATOM 644 C CA . ILE A 1 89 ? 9.443 8.290 -15.126 1.00 80.62 89 ILE A CA 1
ATOM 645 C C . ILE A 1 89 ? 9.976 9.535 -14.408 1.00 80.62 89 ILE A C 1
ATOM 647 O O . ILE A 1 89 ? 11.188 9.746 -14.334 1.00 80.62 89 ILE A O 1
ATOM 651 N N . GLY A 1 90 ? 9.061 10.359 -13.892 1.00 72.62 90 GLY A N 1
ATOM 652 C CA . GLY A 1 90 ? 9.387 11.583 -13.160 1.00 72.62 90 GLY A CA 1
ATOM 653 C C . GLY A 1 90 ? 10.151 11.342 -11.847 1.00 72.62 90 GLY A C 1
ATOM 654 O O . GLY A 1 90 ? 10.160 10.221 -11.326 1.00 72.62 90 GLY A O 1
ATOM 655 N N . PRO A 1 91 ? 10.792 12.391 -11.301 1.00 72.44 91 PRO A N 1
ATOM 656 C CA . PRO A 1 91 ? 11.605 12.274 -10.097 1.00 72.44 91 PRO A CA 1
ATOM 657 C C . PRO A 1 91 ? 10.754 11.950 -8.866 1.00 72.44 91 PRO A C 1
ATOM 659 O O . PRO A 1 91 ? 9.600 12.365 -8.764 1.00 72.44 91 PRO A O 1
ATOM 662 N N . GLY A 1 92 ? 11.326 11.184 -7.934 1.00 70.75 92 GLY A N 1
ATOM 663 C CA . GLY A 1 92 ? 10.690 10.836 -6.657 1.00 70.75 92 GLY A CA 1
ATOM 664 C C . GLY A 1 92 ? 9.543 9.819 -6.735 1.00 70.75 92 GLY A C 1
ATOM 665 O O . GLY A 1 92 ? 8.961 9.493 -5.706 1.00 70.75 92 GLY A O 1
ATOM 666 N N . LEU A 1 93 ? 9.215 9.292 -7.922 1.00 75.00 93 LEU A N 1
ATOM 667 C CA . LEU A 1 93 ? 8.087 8.364 -8.091 1.00 75.00 93 LEU A CA 1
ATOM 668 C C . LEU A 1 93 ? 8.398 6.920 -7.676 1.00 75.00 93 LEU A C 1
ATOM 670 O O . LEU A 1 93 ? 7.496 6.195 -7.262 1.00 75.00 93 LEU A O 1
ATOM 674 N N . ALA A 1 94 ? 9.652 6.487 -7.817 1.00 82.81 94 ALA A N 1
ATOM 675 C CA . ALA A 1 94 ? 10.116 5.179 -7.368 1.00 82.81 94 ALA A CA 1
ATOM 676 C C . ALA A 1 94 ? 11.645 5.135 -7.256 1.00 82.81 94 ALA A C 1
ATOM 678 O O . ALA A 1 94 ? 12.356 5.803 -8.008 1.00 82.81 94 ALA A O 1
ATOM 679 N N . ALA A 1 95 ? 12.164 4.295 -6.358 1.00 85.88 95 ALA A N 1
ATOM 680 C CA . ALA A 1 95 ? 13.604 4.073 -6.244 1.00 85.88 95 ALA A CA 1
ATOM 681 C C . ALA A 1 95 ? 14.168 3.350 -7.493 1.00 85.88 95 ALA A C 1
ATOM 683 O O . ALA A 1 95 ? 13.614 2.321 -7.897 1.00 85.88 95 ALA A O 1
ATOM 684 N N . PRO A 1 96 ? 15.312 3.783 -8.069 1.00 87.50 96 PRO A N 1
ATOM 685 C CA . PRO A 1 96 ? 15.874 3.193 -9.292 1.00 87.50 96 PRO A CA 1
ATOM 686 C C . PRO A 1 96 ? 16.079 1.676 -9.228 1.00 87.50 96 PRO A C 1
ATOM 688 O O . PRO A 1 96 ? 15.788 0.965 -10.188 1.00 87.50 96 PRO A O 1
ATOM 691 N N . GLY A 1 97 ? 16.558 1.170 -8.085 1.00 87.06 97 GLY A N 1
ATOM 692 C CA . GLY A 1 97 ? 16.765 -0.264 -7.876 1.00 87.06 97 GLY A CA 1
ATOM 693 C C . GLY A 1 97 ? 15.459 -1.061 -7.897 1.00 87.06 97 GLY A C 1
ATOM 694 O O . GLY A 1 97 ? 15.418 -2.147 -8.467 1.00 87.06 97 GLY A O 1
ATOM 695 N N . ALA A 1 98 ? 14.380 -0.500 -7.346 1.00 87.94 98 ALA A N 1
ATOM 696 C CA . ALA A 1 98 ? 13.058 -1.120 -7.359 1.00 87.94 98 ALA A CA 1
ATOM 697 C C . ALA A 1 98 ? 12.445 -1.129 -8.767 1.00 87.94 98 ALA A C 1
ATOM 699 O O . ALA A 1 98 ? 11.927 -2.156 -9.199 1.00 87.94 98 ALA A O 1
ATOM 700 N N . VAL A 1 99 ? 12.571 -0.026 -9.517 1.00 88.88 99 VAL A N 1
ATOM 701 C CA . VAL A 1 99 ? 12.135 0.045 -10.924 1.00 88.88 99 VAL A CA 1
ATOM 702 C C . VAL A 1 99 ? 12.882 -0.988 -11.765 1.00 88.88 99 VAL A C 1
ATOM 704 O O . VAL A 1 99 ? 12.248 -1.759 -12.483 1.00 88.88 99 VAL A O 1
ATOM 707 N N . LYS A 1 100 ? 14.215 -1.056 -11.636 1.00 89.44 100 LYS A N 1
ATOM 708 C CA . LYS A 1 100 ? 15.042 -2.049 -12.338 1.00 89.44 100 LYS A CA 1
ATOM 709 C C . LYS A 1 100 ? 14.572 -3.472 -12.046 1.00 89.44 100 LYS A C 1
ATOM 711 O O . LYS A 1 100 ? 14.394 -4.260 -12.970 1.00 89.44 100 LYS A O 1
ATOM 716 N N . TRP A 1 101 ? 14.322 -3.775 -10.775 1.00 87.50 101 TRP A N 1
ATOM 717 C CA . TRP A 1 101 ? 13.845 -5.086 -10.352 1.00 87.50 101 TRP A CA 1
ATOM 718 C C . TRP A 1 101 ? 12.504 -5.441 -11.011 1.00 87.50 101 TRP A C 1
ATOM 720 O O . TRP A 1 101 ? 12.367 -6.517 -11.591 1.00 87.50 101 TRP A O 1
ATOM 730 N N . VAL A 1 102 ? 11.522 -4.529 -10.972 1.00 88.06 102 VAL A N 1
ATOM 731 C CA . VAL A 1 102 ? 10.189 -4.753 -11.566 1.00 88.06 102 VAL A CA 1
ATOM 732 C C . VAL A 1 102 ? 10.297 -5.009 -13.069 1.00 88.06 102 VAL A C 1
ATOM 734 O O . VAL A 1 102 ? 9.657 -5.921 -13.589 1.00 88.06 102 VAL A O 1
ATOM 737 N N . VAL A 1 103 ? 11.145 -4.247 -13.756 1.00 89.25 103 VAL A N 1
ATOM 738 C CA . VAL A 1 103 ? 11.408 -4.395 -15.189 1.00 89.25 103 VAL A CA 1
ATOM 739 C C . VAL A 1 103 ? 12.028 -5.755 -15.521 1.00 89.25 103 VAL A C 1
ATOM 741 O O . VAL A 1 103 ? 11.542 -6.454 -16.411 1.00 89.25 103 VAL A O 1
ATOM 744 N N . GLU A 1 104 ? 13.064 -6.170 -14.789 1.00 88.00 104 GLU A N 1
ATOM 745 C CA . GLU A 1 104 ? 13.670 -7.494 -14.962 1.00 88.00 104 GLU A CA 1
ATOM 746 C C . GLU A 1 104 ? 12.660 -8.615 -14.703 1.00 88.00 104 GLU A C 1
ATOM 748 O O . GLU A 1 104 ? 12.661 -9.638 -15.395 1.00 88.00 104 GLU A O 1
ATOM 753 N N . TRP A 1 105 ? 11.771 -8.426 -13.726 1.00 86.44 105 TRP A N 1
ATOM 754 C CA . TRP A 1 105 ? 10.705 -9.378 -13.468 1.00 86.44 105 TRP A CA 1
ATOM 755 C C . TRP A 1 105 ? 9.717 -9.492 -14.623 1.00 86.44 105 TRP A C 1
ATOM 757 O O . TRP A 1 105 ? 9.365 -10.620 -14.951 1.00 86.44 105 TRP A O 1
ATOM 767 N N . MET A 1 106 ? 9.307 -8.396 -15.273 1.00 86.12 106 MET A N 1
ATOM 768 C CA . MET A 1 106 ? 8.383 -8.477 -16.418 1.00 86.12 106 MET A CA 1
ATOM 769 C C . MET A 1 106 ? 8.931 -9.427 -17.493 1.00 86.12 106 MET A C 1
ATOM 771 O O . MET A 1 106 ? 8.208 -10.264 -18.028 1.00 86.12 106 MET A O 1
ATOM 775 N N . VAL A 1 107 ? 10.240 -9.354 -17.756 1.00 86.94 107 VAL A N 1
ATOM 776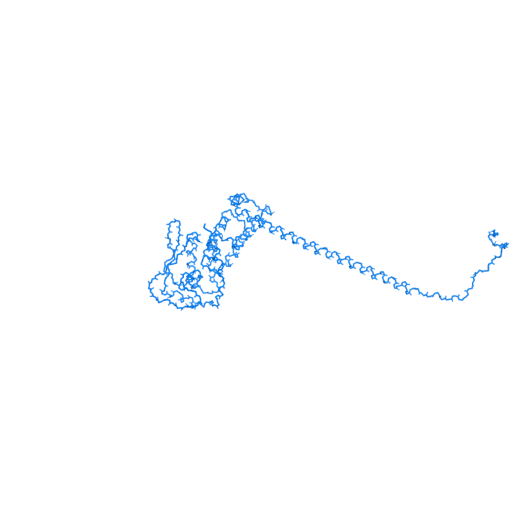 C CA . VAL A 1 107 ? 10.927 -10.235 -18.710 1.00 86.94 107 VAL A CA 1
ATOM 777 C C . VAL A 1 107 ? 11.007 -11.675 -18.193 1.00 86.94 107 VAL A C 1
ATOM 779 O O . VAL A 1 107 ? 10.743 -12.621 -18.939 1.00 86.94 107 VAL A O 1
ATOM 782 N N . LYS A 1 108 ? 11.353 -11.878 -16.916 1.00 83.50 108 LYS A N 1
ATOM 783 C CA . LYS A 1 108 ? 11.408 -13.220 -16.303 1.00 83.50 108 LYS A CA 1
ATOM 784 C C . LYS A 1 108 ? 10.033 -13.893 -16.268 1.00 83.50 108 LYS A C 1
ATOM 786 O O . LYS A 1 108 ? 9.942 -15.094 -16.515 1.00 83.50 108 LYS A O 1
ATOM 791 N N . ALA A 1 109 ? 8.969 -13.134 -16.019 1.00 80.50 109 ALA A N 1
ATOM 792 C CA . ALA A 1 109 ? 7.596 -13.620 -15.979 1.00 80.50 109 ALA A CA 1
ATOM 793 C C . ALA A 1 109 ? 7.154 -14.201 -17.332 1.00 80.50 109 ALA A C 1
ATOM 795 O O . ALA A 1 109 ? 6.501 -15.245 -17.351 1.00 80.50 109 ALA A O 1
ATOM 796 N N . CYS A 1 110 ? 7.614 -13.633 -18.457 1.00 79.81 110 CYS A N 1
ATOM 797 C CA . CYS A 1 110 ? 7.371 -14.190 -19.795 1.00 79.81 110 CYS A CA 1
ATOM 798 C C . CYS A 1 110 ? 7.926 -15.612 -19.983 1.00 79.81 110 CYS A C 1
ATOM 800 O O . CYS A 1 110 ? 7.388 -16.381 -20.778 1.00 79.81 110 CYS A O 1
ATOM 802 N N . HIS A 1 111 ? 8.998 -15.967 -19.269 1.00 76.94 111 HIS A N 1
ATOM 803 C CA . HIS A 1 111 ? 9.644 -17.279 -19.358 1.00 76.94 111 HIS A CA 1
ATOM 804 C C . HIS A 1 111 ? 9.073 -18.298 -18.358 1.00 76.94 111 HIS A C 1
ATOM 806 O O . HIS A 1 111 ? 9.380 -19.490 -18.440 1.00 76.94 111 HIS A O 1
ATOM 812 N N . HIS A 1 112 ? 8.266 -17.856 -17.390 1.00 72.62 112 HIS A N 1
ATOM 813 C CA . HIS A 1 112 ? 7.886 -18.684 -16.254 1.00 72.62 112 HIS A CA 1
ATOM 814 C C . HIS A 1 112 ? 6.728 -19.638 -16.579 1.00 72.62 112 HIS A C 1
ATOM 816 O O . HIS A 1 112 ? 5.615 -19.220 -16.898 1.00 72.62 112 HIS A O 1
ATOM 822 N N . LYS A 1 113 ? 6.964 -20.946 -16.416 1.00 59.28 113 LYS A N 1
ATOM 823 C CA . LYS A 1 113 ? 5.953 -21.993 -16.612 1.00 59.28 113 LYS A CA 1
ATOM 824 C C . LYS A 1 113 ? 5.044 -22.161 -15.394 1.00 59.28 113 LYS A C 1
ATOM 826 O O . LYS A 1 113 ? 5.341 -22.951 -14.508 1.00 59.28 113 LYS A O 1
ATOM 831 N N . GLY A 1 114 ? 3.913 -21.448 -15.348 1.00 57.03 114 GLY A N 1
ATOM 832 C CA . GLY A 1 114 ? 2.789 -21.794 -14.458 1.00 57.03 114 GLY A CA 1
ATOM 833 C C . GLY A 1 114 ? 2.048 -20.624 -13.802 1.00 57.03 114 GLY A C 1
ATOM 834 O O . GLY A 1 114 ? 2.377 -19.463 -14.012 1.00 57.03 114 GLY A O 1
ATOM 835 N N . LYS A 1 115 ? 1.062 -20.954 -12.949 1.00 54.50 115 LYS A N 1
ATOM 836 C CA . LYS A 1 115 ? 0.131 -20.027 -12.255 1.00 54.50 115 LYS A CA 1
ATOM 837 C C . LYS A 1 115 ? 0.770 -19.113 -11.187 1.00 54.50 115 LYS A C 1
ATOM 839 O O . LYS A 1 115 ? 0.057 -18.400 -10.497 1.00 54.50 115 LYS A O 1
ATOM 844 N N . ASN A 1 116 ? 2.092 -19.152 -11.020 1.00 59.09 116 ASN A N 1
ATOM 845 C CA . ASN A 1 116 ? 2.811 -18.518 -9.909 1.00 59.09 116 ASN A CA 1
ATOM 846 C C . ASN A 1 116 ? 3.881 -17.516 -10.380 1.00 59.09 116 ASN A C 1
ATOM 848 O O . ASN A 1 116 ? 4.893 -17.340 -9.710 1.00 59.09 116 ASN A O 1
ATOM 852 N N . GLU A 1 117 ? 3.673 -16.834 -11.508 1.00 58.22 117 GLU A N 1
ATOM 853 C CA . GLU A 1 117 ? 4.569 -15.756 -11.974 1.00 58.22 117 GLU A CA 1
ATOM 854 C C . GLU A 1 117 ? 4.768 -14.644 -10.924 1.00 58.22 117 GLU A C 1
ATOM 856 O O . GLU A 1 117 ? 5.829 -14.028 -10.834 1.00 58.22 117 GLU A O 1
ATOM 861 N N . TYR A 1 118 ? 3.774 -14.461 -10.052 1.00 59.94 118 TYR A N 1
ATOM 862 C CA . TYR A 1 118 ? 3.798 -13.505 -8.947 1.00 59.94 118 TYR A CA 1
ATOM 863 C C . TYR A 1 118 ? 4.550 -14.009 -7.703 1.00 59.94 118 TYR A C 1
ATOM 865 O O . TYR A 1 118 ? 4.916 -13.204 -6.852 1.00 59.94 118 TYR A O 1
ATOM 873 N N . ARG A 1 119 ? 4.857 -15.315 -7.587 1.00 56.88 119 ARG A N 1
ATOM 874 C CA . ARG A 1 119 ? 5.746 -15.824 -6.519 1.00 56.88 119 ARG A CA 1
ATOM 875 C C . ARG A 1 119 ? 7.207 -15.442 -6.740 1.00 56.88 119 ARG A C 1
ATOM 877 O O . ARG A 1 119 ? 7.962 -15.444 -5.775 1.00 56.88 119 ARG A O 1
ATOM 884 N N . LEU A 1 120 ? 7.592 -15.083 -7.968 1.00 57.22 120 LEU A N 1
ATOM 885 C CA . LEU A 1 120 ? 8.943 -14.602 -8.284 1.00 57.22 120 LEU A CA 1
ATOM 886 C C . LEU A 1 120 ? 9.277 -13.266 -7.599 1.00 57.22 120 LEU A C 1
ATOM 888 O O . LEU A 1 120 ? 10.442 -12.896 -7.533 1.00 57.22 120 LEU A O 1
ATOM 892 N N . PHE A 1 121 ? 8.263 -12.555 -7.101 1.00 59.72 121 PHE A N 1
ATOM 893 C CA . PHE A 1 121 ? 8.386 -11.255 -6.443 1.00 59.72 121 PHE A CA 1
ATOM 894 C C . PHE A 1 121 ? 8.652 -11.320 -4.942 1.00 59.72 121 PHE A C 1
ATOM 896 O O . PHE A 1 121 ? 9.335 -10.456 -4.401 1.00 59.72 121 PHE A O 1
ATOM 903 N N . ALA A 1 122 ? 8.138 -12.341 -4.260 1.00 55.19 122 ALA A N 1
ATOM 904 C CA . ALA A 1 122 ? 8.346 -12.509 -2.829 1.00 55.19 122 ALA A CA 1
ATOM 905 C C . ALA A 1 122 ? 9.673 -13.238 -2.575 1.00 55.19 122 ALA A C 1
ATOM 907 O O . ALA A 1 122 ? 9.701 -14.350 -2.039 1.00 55.19 122 ALA A O 1
ATOM 908 N N . GLU A 1 123 ? 10.794 -12.636 -2.977 1.00 54.56 123 GLU A N 1
ATOM 909 C CA . GLU A 1 123 ? 12.087 -13.121 -2.511 1.00 54.56 123 GLU A CA 1
ATOM 910 C C . GLU A 1 123 ? 12.193 -12.823 -1.013 1.00 54.56 123 GLU A C 1
ATOM 912 O O . GLU A 1 123 ? 12.365 -11.679 -0.599 1.00 54.56 123 GLU A O 1
ATOM 917 N N . LYS A 1 124 ? 12.184 -13.879 -0.186 1.00 58.19 124 LYS A N 1
ATOM 918 C CA . LYS A 1 124 ? 12.512 -13.820 1.256 1.00 58.19 124 LYS A CA 1
ATOM 919 C C . LYS A 1 124 ? 13.858 -13.131 1.561 1.00 58.19 124 LYS A C 1
ATOM 921 O O . LYS A 1 124 ? 14.184 -12.942 2.727 1.00 58.19 124 LYS A O 1
ATOM 926 N N . LYS A 1 125 ? 14.654 -12.826 0.532 1.00 63.34 125 LYS A N 1
ATOM 927 C CA . LYS A 1 125 ? 15.961 -12.175 0.604 1.00 63.34 125 LYS A CA 1
ATOM 928 C C . LYS A 1 125 ? 15.868 -10.664 0.826 1.00 63.34 125 LYS A C 1
ATOM 930 O O . LYS A 1 125 ? 16.815 -10.095 1.355 1.00 63.34 125 LYS A O 1
ATOM 935 N N . PHE A 1 126 ? 14.772 -10.007 0.436 1.00 74.00 126 PHE A N 1
ATOM 936 C CA . PHE A 1 126 ? 14.638 -8.563 0.632 1.00 74.00 126 PHE A CA 1
ATOM 937 C C . PHE A 1 126 ? 14.169 -8.224 2.047 1.00 74.00 126 PHE A C 1
ATOM 939 O O . PHE A 1 126 ? 13.219 -8.816 2.560 1.00 74.00 126 PHE A O 1
ATOM 946 N N . GLY A 1 127 ? 14.816 -7.228 2.659 1.00 82.56 127 GLY A N 1
ATOM 947 C CA . GLY A 1 127 ? 14.351 -6.608 3.901 1.00 82.56 127 GLY A CA 1
ATOM 948 C C . GLY A 1 127 ? 13.027 -5.858 3.712 1.00 82.56 127 GLY A C 1
ATOM 949 O O . GLY A 1 127 ? 12.585 -5.618 2.586 1.00 82.56 127 GLY A O 1
ATOM 950 N N . PHE A 1 128 ? 12.376 -5.475 4.813 1.00 86.00 128 PHE A N 1
ATOM 951 C CA . PHE A 1 128 ? 11.067 -4.812 4.781 1.00 86.00 128 PHE A CA 1
ATOM 952 C C . PHE A 1 128 ? 11.079 -3.528 3.937 1.00 86.00 128 PHE A C 1
ATOM 954 O O . PHE A 1 128 ? 10.287 -3.412 3.004 1.00 86.00 128 PHE A O 1
ATOM 961 N N . ALA A 1 129 ? 12.035 -2.626 4.183 1.00 86.81 129 ALA A N 1
ATOM 962 C CA . ALA A 1 129 ? 12.167 -1.366 3.447 1.00 86.81 129 ALA A CA 1
ATOM 963 C C . ALA A 1 129 ? 12.286 -1.575 1.926 1.00 86.81 129 ALA A C 1
ATOM 965 O O . ALA A 1 129 ? 11.582 -0.937 1.146 1.00 86.81 129 ALA A O 1
ATOM 966 N N . GLN A 1 130 ? 13.097 -2.542 1.488 1.00 86.88 130 GLN A N 1
ATOM 967 C CA . GLN A 1 130 ? 13.246 -2.851 0.065 1.00 86.88 130 GLN A CA 1
ATOM 968 C C . GLN A 1 130 ? 11.937 -3.369 -0.552 1.00 86.88 130 GLN A C 1
ATOM 970 O O . GLN A 1 130 ? 11.598 -2.994 -1.673 1.00 86.88 130 GLN A O 1
ATOM 975 N N . ASN A 1 131 ? 11.169 -4.185 0.177 1.00 87.25 131 ASN A N 1
ATOM 976 C CA . ASN A 1 131 ? 9.857 -4.645 -0.285 1.00 87.25 131 ASN A CA 1
ATOM 977 C C . ASN A 1 131 ? 8.847 -3.489 -0.410 1.00 87.25 131 ASN A C 1
ATOM 979 O O . ASN A 1 131 ? 8.028 -3.501 -1.329 1.00 87.25 131 ASN A O 1
ATOM 983 N N . VAL A 1 132 ? 8.920 -2.474 0.459 1.00 89.12 132 VAL A N 1
ATOM 984 C CA . VAL A 1 132 ? 8.103 -1.251 0.346 1.00 89.12 132 VAL A CA 1
ATOM 985 C C . VAL A 1 132 ? 8.448 -0.478 -0.933 1.00 89.12 132 VAL A C 1
ATOM 987 O O . VAL A 1 132 ? 7.541 -0.082 -1.665 1.00 89.12 132 VAL A O 1
ATOM 990 N N . LEU A 1 133 ? 9.738 -0.328 -1.255 1.00 88.94 133 LEU A N 1
ATOM 991 C CA . LEU A 1 133 ? 10.186 0.331 -2.491 1.00 88.94 133 LEU A CA 1
ATOM 992 C C . LEU A 1 133 ? 9.751 -0.437 -3.751 1.00 88.94 133 LEU A C 1
ATOM 994 O O . LEU A 1 133 ? 9.321 0.167 -4.733 1.00 88.94 133 LEU A O 1
ATOM 998 N N . VAL A 1 134 ? 9.820 -1.774 -3.730 1.00 87.62 134 VAL A N 1
ATOM 999 C CA . VAL A 1 134 ? 9.325 -2.616 -4.835 1.00 87.62 134 VAL A CA 1
ATOM 1000 C C . VAL A 1 134 ? 7.813 -2.472 -4.993 1.00 87.62 134 VAL A C 1
ATOM 1002 O O . VAL A 1 134 ? 7.332 -2.316 -6.114 1.00 87.62 134 VAL A O 1
ATOM 1005 N N . TYR A 1 135 ? 7.060 -2.443 -3.892 1.00 86.69 135 TYR A N 1
ATOM 1006 C CA . TYR A 1 135 ? 5.621 -2.199 -3.934 1.00 86.69 135 TYR A CA 1
ATOM 1007 C C . TYR A 1 135 ? 5.277 -0.814 -4.509 1.00 86.69 135 TYR A C 1
ATOM 1009 O O . TYR A 1 135 ? 4.367 -0.703 -5.328 1.00 86.69 135 TYR A O 1
ATOM 1017 N N . GLN A 1 136 ? 6.034 0.233 -4.168 1.00 88.00 136 GLN A N 1
ATOM 1018 C CA . GLN A 1 136 ? 5.875 1.557 -4.781 1.00 88.00 136 GLN A CA 1
ATOM 1019 C C . GLN A 1 136 ? 6.085 1.506 -6.302 1.00 88.00 136 GLN A C 1
ATOM 1021 O O . GLN A 1 136 ? 5.270 2.036 -7.056 1.00 88.00 136 GLN A O 1
ATOM 1026 N N . ALA A 1 137 ? 7.132 0.817 -6.766 1.00 88.25 137 ALA A N 1
ATOM 1027 C CA . ALA A 1 137 ? 7.380 0.637 -8.194 1.00 88.25 137 ALA A CA 1
ATOM 1028 C C . ALA A 1 137 ? 6.253 -0.160 -8.885 1.00 88.25 137 ALA A C 1
ATOM 1030 O O . ALA A 1 137 ? 5.859 0.173 -10.001 1.00 88.25 137 ALA A O 1
ATOM 1031 N N . LEU A 1 138 ? 5.679 -1.173 -8.225 1.00 87.00 138 LEU A N 1
ATOM 1032 C CA . LEU A 1 138 ? 4.512 -1.907 -8.734 1.00 87.00 138 LEU A CA 1
ATOM 1033 C C . LEU A 1 138 ? 3.284 -1.007 -8.904 1.00 87.00 138 LEU A C 1
ATOM 1035 O O . LEU A 1 138 ? 2.604 -1.097 -9.929 1.00 87.00 138 LEU A O 1
ATOM 1039 N N . LEU A 1 139 ? 3.020 -0.136 -7.925 1.00 85.94 139 LEU A N 1
ATOM 1040 C CA . LEU A 1 139 ? 1.943 0.852 -8.004 1.00 85.94 139 LEU A CA 1
ATOM 1041 C C . LEU A 1 139 ? 2.174 1.838 -9.151 1.00 85.94 139 LEU A C 1
ATOM 1043 O O . LEU A 1 139 ? 1.252 2.090 -9.919 1.00 85.94 139 LEU A O 1
ATOM 1047 N N . LEU A 1 140 ? 3.405 2.334 -9.307 1.00 87.31 140 LEU A N 1
ATOM 1048 C CA . LEU A 1 140 ? 3.789 3.230 -10.400 1.00 87.31 140 LEU A CA 1
ATOM 1049 C C . LEU A 1 140 ? 3.509 2.608 -11.775 1.00 87.31 140 LEU A C 1
ATOM 1051 O O . LEU A 1 140 ? 2.922 3.253 -12.638 1.00 87.31 140 LEU A O 1
ATOM 1055 N N . PHE A 1 141 ? 3.897 1.348 -11.980 1.00 85.88 141 PHE A N 1
ATOM 1056 C CA . PHE A 1 141 ? 3.622 0.639 -13.232 1.00 85.88 141 PHE A CA 1
ATOM 1057 C C . PHE A 1 141 ? 2.163 0.157 -13.350 1.00 85.88 141 PHE A C 1
ATOM 1059 O O . PHE A 1 141 ? 1.777 -0.355 -14.406 1.00 85.88 141 PHE A O 1
ATOM 1066 N N . GLY A 1 142 ? 1.357 0.303 -12.295 1.00 83.25 142 GLY A N 1
ATOM 1067 C CA . GLY A 1 142 ? -0.030 -0.149 -12.225 1.00 83.25 142 GLY A CA 1
ATOM 1068 C C . GLY A 1 142 ? -0.179 -1.656 -12.454 1.00 83.25 142 GLY A C 1
ATOM 1069 O O . GLY A 1 142 ? -1.052 -2.093 -13.209 1.00 83.25 142 GLY A O 1
ATOM 1070 N N . ILE A 1 143 ? 0.706 -2.445 -11.837 1.00 82.12 143 ILE A N 1
ATOM 1071 C CA . ILE A 1 143 ? 0.728 -3.912 -11.907 1.00 82.12 143 ILE A CA 1
ATOM 1072 C C . ILE A 1 143 ? 0.004 -4.465 -10.673 1.00 82.12 143 ILE A C 1
ATOM 1074 O O . ILE A 1 143 ? 0.529 -4.422 -9.563 1.00 82.12 143 ILE A O 1
ATOM 1078 N N . THR A 1 144 ? -1.210 -4.989 -10.849 1.00 70.19 144 THR A N 1
ATOM 1079 C CA . THR A 1 144 ? -2.114 -5.308 -9.726 1.00 70.19 144 THR A CA 1
ATOM 1080 C C . THR A 1 144 ? -1.941 -6.716 -9.155 1.00 70.19 144 THR A C 1
ATOM 1082 O O . THR A 1 144 ? -1.938 -6.893 -7.944 1.00 70.19 144 THR A O 1
ATOM 1085 N N . ALA A 1 145 ? -1.741 -7.728 -9.996 1.00 66.19 145 ALA A N 1
ATOM 1086 C CA . ALA A 1 145 ? -1.730 -9.122 -9.549 1.00 66.19 145 ALA A CA 1
ATOM 1087 C C . ALA A 1 145 ? -0.610 -9.512 -8.542 1.00 66.19 145 ALA A C 1
ATOM 1089 O O . ALA A 1 145 ? -0.905 -10.230 -7.588 1.00 66.19 145 ALA A O 1
ATOM 1090 N N . PRO A 1 146 ? 0.652 -9.043 -8.653 1.00 65.31 146 PRO A N 1
ATOM 1091 C CA . PRO A 1 146 ? 1.652 -9.256 -7.603 1.00 65.31 146 PRO A CA 1
ATOM 1092 C C . PRO A 1 146 ? 1.464 -8.327 -6.395 1.00 65.31 146 PRO A C 1
ATOM 1094 O O . PRO A 1 146 ? 1.976 -8.634 -5.318 1.00 65.31 146 PRO A O 1
ATOM 1097 N N . ALA A 1 147 ? 0.738 -7.213 -6.541 1.00 65.75 147 ALA A N 1
ATOM 1098 C CA . ALA A 1 147 ? 0.579 -6.221 -5.481 1.00 65.75 147 ALA A CA 1
ATOM 1099 C C . ALA A 1 147 ? -0.154 -6.802 -4.261 1.00 65.75 147 ALA A C 1
ATOM 1101 O O . ALA A 1 147 ? 0.269 -6.559 -3.133 1.00 65.75 147 ALA A O 1
ATOM 1102 N N . ASP A 1 148 ? -1.169 -7.645 -4.465 1.00 71.31 148 ASP A N 1
ATOM 1103 C CA . ASP A 1 148 ? -1.911 -8.278 -3.363 1.00 71.31 148 ASP A CA 1
ATOM 1104 C C . ASP A 1 148 ? -1.023 -9.196 -2.505 1.00 71.31 148 ASP A C 1
ATOM 1106 O O . ASP A 1 148 ? -1.141 -9.222 -1.275 1.00 71.31 148 ASP A O 1
ATOM 1110 N N . HIS A 1 149 ? -0.071 -9.901 -3.126 1.00 73.75 149 HIS A N 1
ATOM 1111 C CA . HIS A 1 149 ? 0.903 -10.715 -2.397 1.00 73.75 149 HIS A CA 1
ATOM 1112 C C . HIS A 1 149 ? 1.857 -9.859 -1.554 1.00 73.75 149 HIS A C 1
ATOM 1114 O O . HIS A 1 149 ? 2.143 -10.223 -0.410 1.00 73.75 149 HIS A O 1
ATOM 1120 N N . PHE A 1 150 ? 2.311 -8.713 -2.075 1.00 74.75 150 PHE A N 1
ATOM 1121 C CA . PHE A 1 150 ? 3.112 -7.759 -1.301 1.00 74.75 150 PHE A CA 1
ATOM 1122 C C . PHE A 1 150 ? 2.328 -7.160 -0.144 1.00 74.75 150 PHE A C 1
ATOM 1124 O O . PHE A 1 150 ? 2.853 -7.099 0.964 1.00 74.75 150 PHE A O 1
ATOM 1131 N N . VAL A 1 151 ? 1.072 -6.767 -0.370 1.00 81.44 151 VAL A N 1
ATOM 1132 C CA . VAL A 1 151 ? 0.202 -6.235 0.686 1.00 81.44 151 VAL A CA 1
ATOM 1133 C C . VAL A 1 151 ? 0.070 -7.253 1.815 1.00 81.44 151 VAL A C 1
ATOM 1135 O O . VAL A 1 151 ? 0.294 -6.905 2.970 1.00 81.44 151 VAL A O 1
ATOM 1138 N N . ALA A 1 152 ? -0.210 -8.521 1.500 1.00 81.12 152 ALA A N 1
ATOM 1139 C CA . ALA A 1 152 ? -0.301 -9.574 2.508 1.00 81.12 152 ALA A CA 1
ATOM 1140 C C . ALA A 1 152 ? 1.026 -9.785 3.263 1.00 81.12 152 ALA A C 1
ATOM 1142 O O . ALA A 1 152 ? 1.028 -9.914 4.489 1.00 81.12 152 ALA A O 1
ATOM 1143 N N . HIS A 1 153 ? 2.160 -9.801 2.555 1.00 82.69 153 HIS A N 1
ATOM 1144 C CA . HIS A 1 153 ? 3.477 -9.998 3.164 1.00 82.69 153 HIS A CA 1
ATOM 1145 C C . HIS A 1 153 ? 3.888 -8.834 4.080 1.00 82.69 153 HIS A C 1
ATOM 1147 O O . HIS A 1 153 ? 4.291 -9.059 5.223 1.00 82.69 153 HIS A O 1
ATOM 1153 N N . LEU A 1 154 ? 3.749 -7.598 3.597 1.00 86.81 154 LEU A N 1
ATOM 1154 C CA . LEU A 1 154 ? 4.082 -6.383 4.338 1.00 86.81 154 LEU A CA 1
ATOM 1155 C C . LEU A 1 154 ? 3.151 -6.197 5.539 1.00 86.81 154 LEU A C 1
ATOM 1157 O O . LEU A 1 154 ? 3.629 -5.930 6.639 1.00 86.81 154 LEU A O 1
ATOM 1161 N N . ASN A 1 155 ? 1.846 -6.437 5.374 1.00 87.81 155 ASN A N 1
ATOM 1162 C CA . ASN A 1 155 ? 0.903 -6.381 6.490 1.00 87.81 155 ASN A CA 1
ATOM 1163 C C . ASN A 1 155 ? 1.209 -7.435 7.552 1.00 87.81 155 ASN A C 1
ATOM 1165 O O . ASN A 1 155 ? 1.179 -7.119 8.736 1.00 87.81 155 ASN A O 1
ATOM 1169 N N . LYS A 1 156 ? 1.585 -8.659 7.154 1.00 86.25 156 LYS A N 1
ATOM 1170 C CA . LYS A 1 156 ? 2.034 -9.672 8.114 1.00 86.25 156 LYS A CA 1
ATOM 1171 C C . LYS A 1 156 ? 3.239 -9.180 8.916 1.00 86.25 156 LYS A C 1
ATOM 1173 O O . LYS A 1 156 ? 3.262 -9.379 10.126 1.00 86.25 156 LYS A O 1
ATOM 1178 N N . HIS A 1 157 ? 4.223 -8.546 8.278 1.00 86.31 157 HIS A N 1
ATOM 1179 C CA . HIS A 1 157 ? 5.377 -7.983 8.985 1.00 86.31 157 HIS A CA 1
ATOM 1180 C C . HIS A 1 157 ? 4.944 -6.908 9.994 1.00 86.31 157 HIS A C 1
ATOM 1182 O O . HIS A 1 157 ? 5.277 -7.027 11.168 1.00 86.31 157 HIS A O 1
ATOM 1188 N N . ILE A 1 158 ? 4.141 -5.932 9.560 1.00 86.75 158 ILE A N 1
ATOM 1189 C CA . ILE A 1 158 ? 3.612 -4.843 10.401 1.00 86.75 158 ILE A CA 1
ATOM 1190 C C . ILE A 1 158 ? 2.878 -5.381 11.641 1.00 86.75 158 ILE A C 1
ATOM 1192 O O . ILE A 1 158 ? 3.092 -4.896 12.755 1.00 86.75 158 ILE A O 1
ATOM 1196 N N . SER A 1 159 ? 2.032 -6.396 11.452 1.00 82.06 159 SER A N 1
ATOM 1197 C CA . SER A 1 159 ? 1.194 -6.950 12.518 1.00 82.06 159 SER A CA 1
ATOM 1198 C C . SER A 1 159 ? 1.943 -7.893 13.462 1.00 82.06 159 SER A C 1
ATOM 1200 O O . SER A 1 159 ? 1.573 -7.991 14.624 1.00 82.06 159 SER A O 1
ATOM 1202 N N . THR A 1 160 ? 2.972 -8.606 12.991 1.00 78.31 160 THR A N 1
ATOM 1203 C CA . THR A 1 160 ? 3.635 -9.660 13.791 1.00 78.31 160 THR A CA 1
ATOM 1204 C C . THR A 1 160 ? 4.982 -9.261 14.373 1.00 78.31 160 THR A C 1
ATOM 1206 O O . THR A 1 160 ? 5.416 -9.865 15.349 1.00 78.31 160 THR A O 1
ATOM 1209 N N . LYS A 1 161 ? 5.663 -8.275 13.787 1.00 74.38 161 LYS A N 1
ATOM 1210 C CA . LYS A 1 161 ? 6.982 -7.821 14.236 1.00 74.38 161 LYS A CA 1
ATOM 1211 C C . LYS A 1 161 ? 6.898 -6.423 14.824 1.00 74.38 161 LYS A C 1
ATOM 1213 O O . LYS A 1 161 ? 6.004 -5.647 14.485 1.00 74.38 161 LYS A O 1
ATOM 1218 N N . GLN A 1 162 ? 7.825 -6.088 15.715 1.00 75.62 162 GLN A N 1
ATOM 1219 C CA . GLN A 1 162 ? 8.043 -4.693 16.091 1.00 75.62 162 GLN A CA 1
ATOM 1220 C C . GLN A 1 162 ? 8.639 -3.950 14.889 1.00 75.62 162 GLN A C 1
ATOM 1222 O O . GLN A 1 162 ? 9.550 -4.464 14.248 1.00 75.62 162 GLN A O 1
ATOM 1227 N N . LEU A 1 163 ? 8.064 -2.790 14.567 1.00 80.38 163 LEU A N 1
ATOM 1228 C CA . LEU A 1 163 ? 8.542 -1.926 13.488 1.00 80.38 163 LEU A CA 1
ATOM 1229 C C . LEU A 1 163 ? 9.661 -1.038 14.021 1.00 80.38 163 LEU A C 1
ATOM 1231 O O . LEU A 1 163 ? 9.594 -0.618 15.173 1.00 80.38 163 LEU A O 1
ATOM 1235 N N . THR A 1 164 ? 10.643 -0.702 13.193 1.00 84.50 164 THR A N 1
ATOM 1236 C CA . THR A 1 164 ? 11.652 0.312 13.537 1.00 84.50 164 THR A CA 1
ATOM 1237 C C . THR A 1 164 ? 11.230 1.709 13.064 1.00 84.50 164 THR A C 1
ATOM 1239 O O . THR A 1 164 ? 10.358 1.857 12.205 1.00 84.50 164 THR A O 1
ATOM 1242 N N . ALA A 1 165 ? 11.865 2.763 13.592 1.00 82.81 165 ALA A N 1
ATOM 1243 C CA . ALA A 1 165 ? 11.614 4.137 13.140 1.00 82.81 165 ALA A CA 1
ATOM 1244 C C . ALA A 1 165 ? 11.924 4.328 11.641 1.00 82.81 165 ALA A C 1
ATOM 1246 O O . ALA A 1 165 ? 11.183 5.011 10.938 1.00 82.81 165 ALA A O 1
ATOM 1247 N N . GLU A 1 166 ? 12.968 3.668 11.130 1.00 85.81 166 GLU A N 1
ATOM 1248 C CA . GLU A 1 166 ? 13.332 3.691 9.708 1.00 85.81 166 GLU A CA 1
ATOM 1249 C C . GLU A 1 166 ? 12.276 3.017 8.825 1.00 85.81 166 GLU A C 1
ATOM 1251 O O . GLU A 1 166 ? 11.958 3.505 7.739 1.00 85.81 166 GLU A O 1
ATOM 1256 N N . GLU A 1 167 ? 11.694 1.907 9.284 1.00 88.69 167 GLU A N 1
ATOM 1257 C CA . GLU A 1 167 ? 10.627 1.211 8.562 1.00 88.69 167 GLU A CA 1
ATOM 1258 C C . GLU A 1 167 ? 9.350 2.055 8.508 1.00 88.69 167 GLU A C 1
ATOM 1260 O O . GLU A 1 167 ? 8.723 2.153 7.449 1.00 88.69 167 GLU A O 1
ATOM 1265 N N . VAL A 1 168 ? 9.006 2.720 9.617 1.00 86.88 168 VAL A N 1
ATOM 1266 C CA . VAL A 1 168 ? 7.889 3.674 9.673 1.00 86.88 168 VAL A CA 1
ATOM 1267 C C . VAL A 1 168 ? 8.133 4.837 8.713 1.00 86.88 168 VAL A C 1
ATOM 1269 O O . VAL A 1 168 ? 7.254 5.158 7.912 1.00 86.88 168 VAL A O 1
ATOM 1272 N N . ALA A 1 169 ? 9.335 5.420 8.732 1.00 87.44 169 ALA A N 1
ATOM 1273 C CA . ALA A 1 169 ? 9.707 6.505 7.831 1.00 87.44 169 ALA A CA 1
ATOM 1274 C C . ALA A 1 169 ? 9.638 6.080 6.360 1.00 87.44 169 ALA A C 1
ATOM 1276 O O . ALA A 1 169 ? 9.088 6.796 5.521 1.00 87.44 169 ALA A O 1
ATOM 1277 N N . THR A 1 170 ? 10.129 4.878 6.053 1.00 89.75 170 THR A N 1
ATOM 1278 C CA . THR A 1 170 ? 10.090 4.320 4.701 1.00 89.75 170 THR A CA 1
ATOM 1279 C C . THR A 1 170 ? 8.650 4.209 4.214 1.00 89.75 170 THR A C 1
ATOM 1281 O O . THR A 1 170 ? 8.328 4.713 3.142 1.00 89.75 170 THR A O 1
ATOM 1284 N N . VAL A 1 171 ? 7.750 3.605 4.993 1.00 89.12 171 VAL A N 1
ATOM 1285 C CA . VAL A 1 171 ? 6.337 3.471 4.603 1.00 89.12 171 VAL A CA 1
ATOM 1286 C C . VAL A 1 171 ? 5.664 4.838 4.468 1.00 89.12 171 VAL A C 1
ATOM 1288 O O . VAL A 1 171 ? 4.951 5.063 3.490 1.00 89.12 171 VAL A O 1
ATOM 1291 N N . TRP A 1 172 ? 5.915 5.751 5.409 1.00 89.06 172 TRP A N 1
ATOM 1292 C CA . TRP A 1 172 ? 5.314 7.084 5.456 1.00 89.06 172 TRP A CA 1
ATOM 1293 C C . TRP A 1 172 ? 5.675 7.968 4.260 1.00 89.06 172 TRP A C 1
ATOM 1295 O O . TRP A 1 172 ? 4.798 8.633 3.709 1.00 89.06 172 TRP A O 1
ATOM 1305 N N . HIS A 1 173 ? 6.949 7.979 3.865 1.00 87.19 173 HIS A N 1
ATOM 1306 C CA . HIS A 1 173 ? 7.445 8.842 2.791 1.00 87.19 173 HIS A CA 1
ATOM 1307 C C . HIS A 1 173 ? 7.337 8.204 1.402 1.00 87.19 173 HIS A C 1
ATOM 1309 O O . HIS A 1 173 ? 7.319 8.917 0.402 1.00 87.19 173 HIS A O 1
ATOM 1315 N N . THR A 1 174 ? 7.259 6.874 1.324 1.00 87.31 174 THR A N 1
ATOM 1316 C CA . THR A 1 174 ? 7.257 6.153 0.042 1.00 87.31 174 THR A CA 1
ATOM 1317 C C . THR A 1 174 ? 5.843 5.890 -0.470 1.00 87.31 174 THR A C 1
ATOM 1319 O O . THR A 1 174 ? 5.585 5.978 -1.673 1.00 87.31 174 THR A O 1
ATOM 1322 N N . LEU A 1 175 ? 4.916 5.507 0.414 1.00 86.94 175 LEU A N 1
ATOM 1323 C CA . LEU A 1 175 ? 3.599 5.036 -0.007 1.00 86.94 175 LEU A CA 1
ATOM 1324 C C . LEU A 1 175 ? 2.562 6.164 -0.029 1.00 86.94 175 LEU A C 1
ATOM 1326 O O . LEU A 1 175 ? 2.587 7.052 0.822 1.00 86.94 175 LEU A O 1
ATOM 1330 N N . PRO A 1 176 ? 1.592 6.114 -0.963 1.00 82.69 176 PRO A N 1
ATOM 1331 C CA . PRO A 1 176 ? 0.501 7.077 -0.976 1.00 82.69 176 PRO A CA 1
ATOM 1332 C C . PRO A 1 176 ? -0.338 6.968 0.302 1.00 82.69 176 PRO A C 1
ATOM 1334 O O . PRO A 1 176 ? -0.503 5.878 0.857 1.00 82.69 176 PRO A O 1
ATOM 1337 N N . ARG A 1 177 ? -0.939 8.090 0.721 1.00 81.19 177 ARG A N 1
ATOM 1338 C CA . ARG A 1 177 ? -1.795 8.187 1.920 1.00 81.19 177 ARG A CA 1
ATOM 1339 C C . ARG A 1 177 ? -2.929 7.151 1.938 1.00 81.19 177 ARG A C 1
ATOM 1341 O O . ARG A 1 177 ? -3.260 6.600 2.982 1.00 81.19 177 ARG A O 1
ATOM 1348 N N . GLU A 1 178 ? -3.458 6.812 0.764 1.00 79.38 178 GLU A N 1
ATOM 1349 C CA . GLU A 1 178 ? -4.540 5.833 0.610 1.00 79.38 178 GLU A CA 1
ATOM 1350 C C . GLU A 1 178 ? -4.089 4.364 0.628 1.00 79.38 178 GLU A C 1
ATOM 1352 O O . GLU A 1 178 ? -4.917 3.453 0.551 1.00 79.38 178 GLU A O 1
ATOM 1357 N N . SER A 1 179 ? -2.785 4.099 0.743 1.00 83.12 179 SER A N 1
ATOM 1358 C CA . SER A 1 179 ? -2.244 2.741 0.745 1.00 83.12 179 SER A CA 1
ATOM 1359 C C . SER A 1 179 ? -2.798 1.913 1.906 1.00 83.12 179 SER A C 1
ATOM 1361 O O . SER A 1 179 ? -2.704 2.298 3.073 1.00 83.12 179 SER A O 1
ATOM 1363 N N . LYS A 1 180 ? -3.289 0.706 1.598 1.00 84.12 180 LYS A N 1
ATOM 1364 C CA . LYS A 1 180 ? -3.723 -0.279 2.606 1.00 84.12 180 LYS A CA 1
ATOM 1365 C C . LYS A 1 180 ? -2.613 -0.606 3.612 1.00 84.12 180 LYS A C 1
ATOM 1367 O O . LYS A 1 180 ? -2.903 -0.825 4.782 1.00 84.12 180 LYS A O 1
ATOM 1372 N N . ILE A 1 181 ? -1.357 -0.615 3.161 1.00 87.00 181 ILE A N 1
ATOM 1373 C CA . ILE A 1 181 ? -0.185 -0.882 4.007 1.00 87.00 181 ILE A CA 1
ATOM 1374 C C . ILE A 1 181 ? 0.035 0.269 4.989 1.00 87.00 181 ILE A C 1
ATOM 1376 O O . ILE A 1 181 ? 0.258 0.021 6.170 1.00 87.00 181 ILE A O 1
ATOM 1380 N N . LEU A 1 182 ? -0.082 1.520 4.523 1.00 87.81 182 LEU A N 1
ATOM 1381 C CA . LEU A 1 182 ? 0.057 2.687 5.392 1.00 87.81 182 LEU A CA 1
ATOM 1382 C C . LEU A 1 182 ? -1.046 2.703 6.454 1.00 87.81 182 LEU A C 1
ATOM 1384 O O . LEU A 1 182 ? -0.750 2.845 7.635 1.00 87.81 182 LEU A O 1
ATOM 1388 N N . LYS A 1 183 ? -2.304 2.483 6.055 1.00 86.19 183 LYS A N 1
ATOM 1389 C CA . LYS A 1 183 ? -3.434 2.407 6.995 1.00 86.19 183 LYS A CA 1
ATOM 1390 C C . LYS A 1 183 ? -3.211 1.317 8.048 1.00 86.19 183 LYS A C 1
ATOM 1392 O O . LYS A 1 183 ? -3.356 1.586 9.234 1.00 86.19 183 LYS A O 1
ATOM 1397 N N . ASN A 1 184 ? -2.787 0.119 7.636 1.00 87.81 184 ASN A N 1
ATOM 1398 C CA . ASN A 1 184 ? -2.482 -0.973 8.564 1.00 87.81 184 ASN A CA 1
ATOM 1399 C C . ASN A 1 184 ? -1.312 -0.640 9.509 1.00 87.81 184 ASN A C 1
ATOM 1401 O O . ASN A 1 184 ? -1.369 -0.974 10.688 1.00 87.81 184 ASN A O 1
ATOM 1405 N N . MET A 1 185 ? -0.275 0.053 9.023 1.00 89.69 185 MET A N 1
ATOM 1406 C CA . MET A 1 185 ? 0.816 0.548 9.871 1.00 89.69 185 MET A CA 1
ATOM 1407 C C . MET A 1 185 ? 0.301 1.518 10.937 1.00 89.69 185 MET A C 1
ATOM 1409 O O . MET A 1 185 ? 0.651 1.364 12.103 1.00 89.69 185 MET A O 1
ATOM 1413 N N . LEU A 1 186 ? -0.548 2.481 10.562 1.00 86.94 186 LEU A N 1
ATOM 1414 C CA . LEU A 1 186 ? -1.130 3.438 11.508 1.00 86.94 186 LEU A CA 1
ATOM 1415 C C . LEU A 1 186 ? -1.946 2.727 12.596 1.00 86.94 186 LEU A C 1
ATOM 1417 O O . LEU A 1 186 ? -1.748 3.005 13.776 1.00 86.94 186 LEU A O 1
ATOM 1421 N N . PHE A 1 187 ? -2.800 1.769 12.218 1.00 83.94 187 PHE A N 1
ATOM 1422 C CA . PHE A 1 187 ? -3.546 0.953 13.183 1.00 8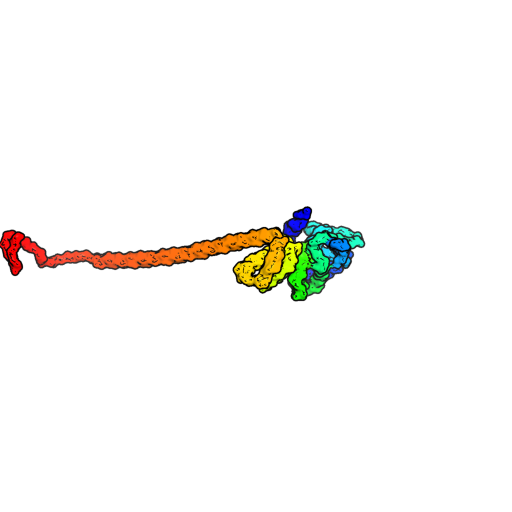3.94 187 PHE A CA 1
ATOM 1423 C C . PHE A 1 187 ? -2.616 0.169 14.116 1.00 83.94 187 PHE A C 1
ATOM 1425 O O . PHE A 1 187 ? -2.757 0.259 15.332 1.00 83.94 187 PHE A O 1
ATOM 1432 N N . ALA A 1 188 ? -1.616 -0.527 13.569 1.00 83.75 188 ALA A N 1
ATOM 1433 C CA . ALA A 1 188 ? -0.681 -1.319 14.366 1.00 83.75 188 ALA A CA 1
ATOM 1434 C C . ALA A 1 188 ? 0.138 -0.470 15.354 1.00 83.75 188 ALA A C 1
ATOM 1436 O O . ALA A 1 188 ? 0.449 -0.935 16.449 1.00 83.75 188 ALA A O 1
ATOM 1437 N N . LEU A 1 189 ? 0.494 0.766 14.987 1.00 80.19 189 LEU A N 1
ATOM 1438 C CA . LEU A 1 189 ? 1.174 1.703 15.886 1.00 80.19 189 LEU A CA 1
ATOM 1439 C C . LEU A 1 189 ? 0.255 2.174 17.023 1.00 80.19 189 LEU A C 1
ATOM 1441 O O . LEU A 1 189 ? 0.704 2.272 18.165 1.00 80.19 189 LEU A O 1
ATOM 1445 N N . VAL A 1 190 ? -1.024 2.438 16.733 1.00 79.19 190 VAL A N 1
ATOM 1446 C CA . VAL A 1 190 ? -2.019 2.820 17.749 1.00 79.19 190 VAL A CA 1
ATOM 1447 C C . VAL A 1 190 ? -2.297 1.669 18.718 1.00 79.19 190 VAL A C 1
ATOM 1449 O O . VAL A 1 190 ? -2.335 1.905 19.925 1.00 79.19 190 VAL A O 1
ATOM 1452 N N . ASP A 1 191 ? -2.442 0.440 18.217 1.00 76.50 191 ASP A N 1
ATOM 1453 C CA . ASP A 1 191 ? -2.708 -0.735 19.054 1.00 76.50 191 ASP A CA 1
ATOM 1454 C C . ASP A 1 191 ? -1.516 -1.063 19.967 1.00 76.50 191 ASP A C 1
ATOM 1456 O O . ASP A 1 191 ? -1.690 -1.208 21.175 1.00 76.50 191 ASP A O 1
ATOM 1460 N N . LYS A 1 192 ? -0.281 -1.067 19.444 1.00 72.44 192 LYS A N 1
ATOM 1461 C CA . LYS A 1 192 ? 0.916 -1.350 20.261 1.00 72.44 192 LYS A CA 1
ATOM 1462 C C . LYS A 1 192 ? 1.127 -0.341 21.392 1.00 72.44 192 LYS A C 1
ATOM 1464 O O . LYS A 1 192 ? 1.549 -0.739 22.473 1.00 72.44 192 LYS A O 1
ATOM 1469 N N . LYS A 1 193 ? 0.802 0.941 21.166 1.00 68.38 193 LYS A N 1
ATOM 1470 C CA . LYS A 1 193 ? 0.852 1.996 22.199 1.00 68.38 193 LYS A CA 1
ATOM 1471 C C . LYS A 1 193 ? -0.091 1.707 23.368 1.00 68.38 193 LYS A C 1
ATOM 1473 O O . LYS A 1 193 ? 0.125 2.183 24.478 1.00 68.38 193 LYS A O 1
ATOM 1478 N N . HIS A 1 194 ? -1.160 0.960 23.119 1.00 64.12 194 HIS A N 1
ATOM 1479 C CA . HIS A 1 194 ? -2.127 0.603 24.143 1.00 64.12 194 HIS A CA 1
ATOM 1480 C C . HIS A 1 194 ? -1.684 -0.604 24.979 1.00 64.12 194 HIS A C 1
ATOM 1482 O O . HIS A 1 194 ? -1.940 -0.623 26.178 1.00 64.12 194 HIS A O 1
ATOM 1488 N N . ASP A 1 195 ? -0.974 -1.555 24.370 1.00 60.94 195 ASP A N 1
ATOM 1489 C CA . ASP A 1 195 ? -0.543 -2.802 25.015 1.00 60.94 195 ASP A CA 1
ATOM 1490 C C . ASP A 1 195 ? 0.722 -2.653 25.889 1.00 60.94 195 ASP A C 1
ATOM 1492 O O . ASP A 1 195 ? 1.261 -3.651 26.364 1.00 60.94 195 ASP A O 1
ATOM 1496 N N . HIS A 1 196 ? 1.224 -1.425 26.096 1.00 59.00 196 HIS A N 1
ATOM 1497 C CA . HIS A 1 196 ? 2.456 -1.107 26.846 1.00 59.00 196 HIS A CA 1
ATOM 1498 C C . HIS A 1 196 ? 3.719 -1.859 26.372 1.00 59.00 196 HIS A C 1
ATOM 1500 O O . HIS A 1 196 ? 4.728 -1.890 27.070 1.00 59.00 196 HIS A O 1
ATOM 1506 N N . ASN A 1 197 ? 3.685 -2.464 25.182 1.00 54.84 197 ASN A N 1
ATOM 1507 C CA . ASN A 1 197 ? 4.691 -3.418 24.712 1.00 54.84 197 ASN A CA 1
ATOM 1508 C C . ASN A 1 197 ? 5.741 -2.762 23.801 1.00 54.84 197 ASN A C 1
ATOM 1510 O O . ASN A 1 197 ? 6.050 -3.248 22.707 1.00 54.84 197 ASN A O 1
ATOM 1514 N N . LEU A 1 198 ? 6.233 -1.597 24.217 1.00 53.03 198 LEU A N 1
ATOM 1515 C CA . LEU A 1 198 ? 7.074 -0.735 23.399 1.00 53.03 198 LEU A CA 1
ATOM 1516 C C . LEU A 1 198 ? 8.397 -0.411 24.099 1.00 53.03 198 LEU A C 1
ATOM 1518 O O . LEU A 1 198 ? 8.731 0.734 24.363 1.00 53.03 198 LEU A O 1
ATOM 1522 N N . ASP A 1 199 ? 9.253 -1.414 24.253 1.00 48.97 199 ASP A N 1
ATOM 1523 C CA . ASP A 1 199 ? 10.662 -1.193 24.627 1.00 48.97 199 ASP A CA 1
ATOM 1524 C C . ASP A 1 199 ? 11.462 -0.428 23.535 1.00 48.97 199 ASP A C 1
ATOM 1526 O O . ASP A 1 199 ? 12.627 -0.070 23.710 1.00 48.97 199 ASP A O 1
ATOM 1530 N N . HIS A 1 200 ? 10.830 -0.132 22.391 1.00 50.19 200 HIS A N 1
ATOM 1531 C CA . HIS A 1 200 ? 11.335 0.700 21.289 1.00 50.19 200 HIS A CA 1
ATOM 1532 C C . HIS A 1 200 ? 10.499 1.979 21.056 1.00 50.19 200 HIS A C 1
ATOM 1534 O O . HIS A 1 200 ? 10.657 2.639 20.024 1.00 50.19 200 HIS A O 1
ATOM 1540 N N . GLU A 1 201 ? 9.615 2.350 21.999 1.00 56.09 201 GLU A N 1
ATOM 1541 C CA . GLU A 1 201 ? 8.733 3.526 21.893 1.00 56.09 201 GLU A CA 1
ATOM 1542 C C . GLU A 1 201 ? 9.509 4.813 21.634 1.00 56.09 201 GLU A C 1
ATOM 1544 O O . GLU A 1 201 ? 9.063 5.632 20.842 1.00 56.09 201 GLU A O 1
ATOM 1549 N N . SER A 1 202 ? 10.689 4.991 22.231 1.00 61.06 202 SER A N 1
ATOM 1550 C CA . SER A 1 202 ? 11.414 6.265 22.184 1.00 61.06 202 SER A CA 1
ATOM 1551 C C . SER A 1 202 ? 11.752 6.718 20.762 1.00 61.06 202 SER A C 1
ATOM 1553 O O . SER A 1 202 ? 11.509 7.873 20.426 1.00 61.06 202 SER A O 1
ATOM 1555 N N . ALA A 1 203 ? 12.250 5.828 19.900 1.00 63.69 203 ALA A N 1
ATOM 1556 C CA . ALA A 1 203 ? 12.678 6.193 18.550 1.00 63.69 203 ALA A CA 1
ATOM 1557 C C . ALA A 1 203 ? 11.494 6.433 17.602 1.00 63.69 203 ALA A C 1
ATOM 1559 O O . ALA A 1 203 ? 11.508 7.384 16.820 1.00 63.69 203 ALA A O 1
ATOM 1560 N N . ILE A 1 204 ? 10.451 5.601 17.682 1.00 73.69 204 ILE A N 1
ATOM 1561 C CA . ILE A 1 204 ? 9.249 5.767 16.852 1.00 73.69 204 ILE A CA 1
ATOM 1562 C C . ILE A 1 204 ? 8.455 6.983 17.324 1.00 73.69 204 ILE A C 1
ATOM 1564 O O . ILE A 1 204 ? 8.019 7.775 16.497 1.00 73.69 204 ILE A O 1
ATOM 1568 N N . VAL A 1 205 ? 8.301 7.172 18.638 1.00 73.19 205 VAL A N 1
ATOM 1569 C CA . VAL A 1 205 ? 7.642 8.352 19.213 1.00 73.19 205 VAL A CA 1
ATOM 1570 C C . VAL A 1 205 ? 8.420 9.615 18.873 1.00 73.19 205 VAL A C 1
ATOM 1572 O O . VAL A 1 205 ? 7.797 10.587 18.457 1.00 73.19 205 VAL A O 1
ATOM 1575 N N . ALA A 1 206 ? 9.753 9.606 18.978 1.00 73.12 206 ALA A N 1
ATOM 1576 C CA . ALA A 1 206 ? 10.577 10.739 18.567 1.00 73.12 206 ALA A CA 1
ATOM 1577 C C . ALA A 1 206 ? 10.373 11.051 17.080 1.00 73.12 206 ALA A C 1
ATOM 1579 O O . ALA A 1 206 ? 10.073 12.189 16.732 1.00 73.12 206 ALA A O 1
ATOM 1580 N N . TYR A 1 207 ? 10.443 10.042 16.207 1.00 79.31 207 TYR A N 1
ATOM 1581 C CA . TYR A 1 207 ? 10.196 10.222 14.778 1.00 79.31 207 TYR A CA 1
ATOM 1582 C C . TYR A 1 207 ? 8.789 10.771 14.494 1.00 79.31 207 TYR A C 1
ATOM 1584 O O . TYR A 1 207 ? 8.650 11.759 13.776 1.00 79.31 207 TYR A O 1
ATOM 1592 N N . VAL A 1 208 ? 7.746 10.204 15.103 1.00 77.88 208 VAL A N 1
ATOM 1593 C CA . VAL A 1 208 ? 6.363 10.689 14.964 1.00 77.88 208 VAL A CA 1
ATOM 1594 C C . VAL A 1 208 ? 6.234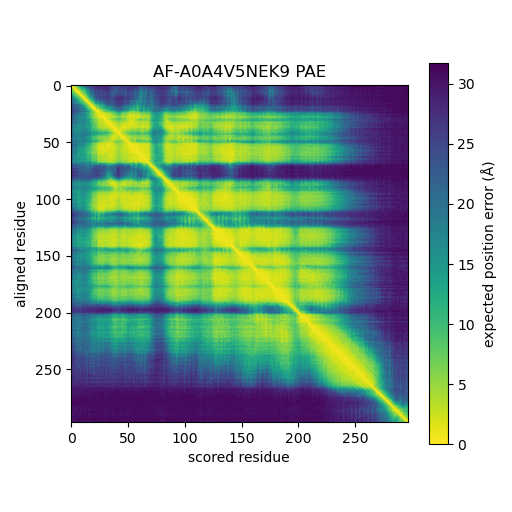 12.131 15.455 1.00 77.88 208 VAL A C 1
ATOM 1596 O O . VAL A 1 208 ? 5.576 12.934 14.799 1.00 77.88 208 VAL A O 1
ATOM 1599 N N . ALA A 1 209 ? 6.888 12.492 16.562 1.00 75.62 209 ALA A N 1
ATOM 1600 C CA . ALA A 1 209 ? 6.888 13.858 17.079 1.00 75.62 209 ALA A CA 1
ATOM 1601 C C . ALA A 1 209 ? 7.532 14.851 16.096 1.00 75.62 209 ALA A C 1
ATOM 1603 O O . ALA A 1 209 ? 7.079 15.990 15.999 1.00 75.62 209 ALA A O 1
ATOM 1604 N N . THR A 1 210 ? 8.528 14.420 15.312 1.00 82.88 210 THR A N 1
ATOM 1605 C CA . THR A 1 210 ? 9.095 15.242 14.225 1.00 82.88 210 THR A CA 1
ATOM 1606 C C . THR A 1 210 ? 8.193 15.383 12.994 1.00 82.88 210 THR A C 1
ATOM 1608 O O . THR A 1 210 ? 8.502 16.184 12.115 1.00 82.88 210 THR A O 1
ATOM 1611 N N . GLN A 1 211 ? 7.085 14.637 12.904 1.00 85.56 211 GLN A N 1
ATOM 1612 C CA . GLN A 1 211 ? 6.202 14.589 11.734 1.00 85.56 211 GLN A CA 1
ATOM 1613 C C . GLN A 1 211 ? 4.756 14.972 12.119 1.00 85.56 211 GLN A C 1
ATOM 1615 O O . GLN A 1 211 ? 3.929 14.092 12.381 1.00 85.56 211 GLN A O 1
ATOM 1620 N N . PRO A 1 212 ? 4.396 16.273 12.117 1.00 82.81 212 PRO A N 1
ATOM 1621 C CA . PRO A 1 212 ? 3.084 16.743 12.578 1.00 82.81 212 PRO A CA 1
ATOM 1622 C C . PRO A 1 212 ? 1.898 16.117 11.833 1.00 82.81 212 PRO A C 1
ATOM 1624 O O . PRO A 1 212 ? 0.895 15.763 12.449 1.00 82.81 212 PRO A O 1
ATOM 1627 N N . GLU A 1 213 ? 2.027 15.920 10.518 1.00 83.44 213 GLU A N 1
ATOM 1628 C CA . GLU A 1 213 ? 0.994 15.282 9.691 1.00 83.44 213 GLU A CA 1
ATOM 1629 C C . GLU A 1 213 ? 0.734 13.822 10.093 1.00 83.44 213 GLU A C 1
ATOM 1631 O O . GLU A 1 213 ? -0.413 13.380 10.145 1.00 83.44 213 GLU A O 1
ATOM 1636 N N . LEU A 1 214 ? 1.795 13.069 10.401 1.00 81.12 214 LEU A N 1
ATOM 1637 C CA . LEU A 1 214 ? 1.679 11.682 10.854 1.00 81.12 214 LEU A CA 1
ATOM 1638 C C . LEU A 1 214 ? 0.991 11.624 12.219 1.00 81.12 214 LEU A C 1
ATOM 1640 O O . LEU A 1 214 ? 0.125 10.780 12.445 1.00 81.12 214 LEU A O 1
ATOM 1644 N N . ASN A 1 215 ? 1.340 12.550 13.112 1.00 79.44 215 ASN A N 1
ATOM 1645 C CA . ASN A 1 215 ? 0.724 12.653 14.429 1.00 79.44 215 ASN A CA 1
ATOM 1646 C C . ASN A 1 215 ? -0.777 13.002 14.355 1.00 79.44 215 ASN A C 1
ATOM 1648 O O . ASN A 1 215 ? -1.580 12.443 15.108 1.00 79.44 215 ASN A O 1
ATOM 1652 N N . GLY A 1 216 ? -1.170 13.872 13.418 1.00 80.38 216 GLY A N 1
ATOM 1653 C CA . GLY A 1 216 ? -2.577 14.168 13.129 1.00 80.38 216 GLY A CA 1
ATOM 1654 C C . GLY A 1 216 ? -3.357 12.910 12.738 1.00 80.38 216 GLY A C 1
ATOM 1655 O O . GLY A 1 216 ? -4.334 12.560 13.397 1.00 80.38 216 GLY A O 1
ATOM 1656 N N . LEU A 1 217 ? -2.856 12.152 11.757 1.00 80.44 217 LEU A N 1
ATOM 1657 C CA . LEU A 1 217 ? -3.497 10.908 11.309 1.00 80.44 217 LEU A CA 1
ATOM 1658 C C . LEU A 1 217 ? -3.550 9.829 12.397 1.00 80.44 217 LEU A C 1
ATOM 1660 O O . LEU A 1 217 ? -4.543 9.115 12.516 1.00 80.44 217 LEU A O 1
ATOM 1664 N N . LEU A 1 218 ? -2.505 9.697 13.218 1.00 81.50 218 LEU A N 1
ATOM 1665 C CA . LEU A 1 218 ? -2.523 8.767 14.352 1.00 81.50 218 LEU A CA 1
ATOM 1666 C C . LEU A 1 218 ? -3.603 9.141 15.375 1.00 81.50 218 LEU A C 1
ATOM 1668 O O . LEU A 1 218 ? -4.230 8.254 15.957 1.00 81.50 218 LEU A O 1
ATOM 1672 N N . SER A 1 219 ? -3.843 10.437 15.575 1.00 80.06 219 SER A N 1
ATOM 1673 C CA . SER A 1 219 ? -4.900 10.927 16.462 1.00 80.06 219 SER A CA 1
ATOM 1674 C C . SER A 1 219 ? -6.290 10.592 15.915 1.00 80.06 219 SER A C 1
ATOM 1676 O O . SER A 1 219 ? -7.119 10.066 16.657 1.00 80.06 219 SER A O 1
ATOM 1678 N N . GLU A 1 220 ? -6.515 10.784 14.613 1.00 82.56 220 GLU A N 1
ATOM 1679 C CA . GLU A 1 220 ? -7.764 10.398 13.938 1.00 82.56 220 GLU A CA 1
ATOM 1680 C C . GLU A 1 220 ? -8.020 8.886 14.019 1.00 82.56 220 GLU A C 1
ATOM 1682 O O . GLU A 1 220 ? -9.116 8.444 14.371 1.00 82.56 220 GLU A O 1
ATOM 1687 N N . VAL A 1 221 ? -6.997 8.066 13.747 1.00 82.94 221 VAL A N 1
ATOM 1688 C CA . VAL A 1 221 ? -7.096 6.599 13.834 1.00 82.94 221 VAL A CA 1
ATOM 1689 C C . VAL A 1 221 ? -7.408 6.155 15.262 1.00 82.94 221 VAL A C 1
ATOM 1691 O O . VAL A 1 221 ? -8.252 5.279 15.466 1.00 82.94 221 VAL A O 1
ATOM 1694 N N . ARG A 1 222 ? -6.790 6.791 16.263 1.00 82.38 222 ARG A N 1
ATOM 1695 C CA . ARG A 1 222 ? -7.081 6.534 17.678 1.00 82.38 222 ARG A CA 1
ATOM 1696 C C . ARG A 1 222 ? -8.529 6.869 18.031 1.00 82.38 222 ARG A C 1
ATOM 1698 O O . ARG A 1 222 ? -9.176 6.089 18.728 1.00 82.38 222 ARG A O 1
ATOM 1705 N N . GLU A 1 223 ? -9.049 7.991 17.546 1.00 83.25 223 GLU A N 1
ATOM 1706 C CA . GLU A 1 223 ? -10.437 8.386 17.781 1.00 83.25 223 GLU A CA 1
ATOM 1707 C C . GLU A 1 223 ? -11.425 7.401 17.136 1.00 83.25 223 GLU A C 1
ATOM 1709 O O . GLU A 1 223 ? -12.368 6.952 17.791 1.00 83.25 223 GLU A O 1
ATOM 1714 N N . MET A 1 224 ? -11.176 6.992 15.886 1.00 80.94 224 MET A N 1
ATOM 1715 C CA . MET A 1 224 ? -11.983 5.976 15.199 1.00 80.94 224 MET A CA 1
ATOM 1716 C C . MET A 1 224 ? -11.986 4.642 15.953 1.00 80.94 224 MET A C 1
ATOM 1718 O O . MET A 1 224 ? -13.040 4.025 16.127 1.00 80.94 224 MET A O 1
ATOM 1722 N N . ARG A 1 225 ? -10.820 4.210 16.442 1.00 82.06 225 ARG A N 1
ATOM 1723 C CA . ARG A 1 225 ? -10.675 2.982 17.232 1.00 82.06 225 ARG A CA 1
ATOM 1724 C C . ARG A 1 225 ? -11.458 3.060 18.542 1.00 82.06 225 ARG A C 1
ATOM 1726 O O . ARG A 1 225 ? -12.169 2.115 18.874 1.00 82.06 225 ARG A O 1
ATOM 1733 N N . ASN A 1 226 ? -11.383 4.184 19.255 1.00 83.81 226 ASN A N 1
ATOM 1734 C CA . ASN A 1 226 ? -12.131 4.387 20.499 1.00 83.81 226 ASN A CA 1
ATOM 1735 C C . ASN A 1 226 ? -13.647 4.364 20.267 1.00 83.81 226 ASN A C 1
ATOM 1737 O O . ASN A 1 226 ? -14.351 3.639 20.964 1.00 83.81 226 ASN A O 1
ATOM 1741 N N . LYS A 1 227 ? -14.139 5.064 19.236 1.00 84.12 227 LYS A N 1
ATOM 1742 C CA . LYS A 1 227 ? -15.561 5.044 18.850 1.00 84.12 227 LYS A CA 1
ATOM 1743 C C . LYS A 1 227 ? -16.046 3.632 18.512 1.00 84.12 227 LYS A C 1
ATOM 1745 O O . LYS A 1 227 ? -17.135 3.237 18.924 1.00 84.12 227 LYS A O 1
ATOM 1750 N N . SER A 1 228 ? -15.235 2.860 17.787 1.00 82.69 228 SER A N 1
ATOM 1751 C CA . SER A 1 228 ? -15.543 1.462 17.456 1.00 82.69 228 SER A CA 1
ATOM 1752 C C . SER A 1 228 ? -15.639 0.587 18.712 1.00 82.69 228 SER A C 1
ATOM 1754 O O . SER A 1 228 ? -16.594 -0.172 18.874 1.00 82.69 228 SER A O 1
ATOM 1756 N N . PHE A 1 229 ? -14.692 0.743 19.640 1.00 82.12 229 PHE A N 1
ATOM 1757 C CA . PHE A 1 229 ? -14.680 0.006 20.902 1.00 82.12 229 PHE A CA 1
ATOM 1758 C C . PHE A 1 229 ? -15.884 0.348 21.792 1.00 82.12 229 PHE A C 1
ATOM 1760 O O . PHE A 1 229 ? -16.547 -0.551 22.308 1.00 82.12 229 PHE A O 1
ATOM 1767 N N . GLU A 1 230 ? -16.218 1.633 21.932 1.00 84.75 230 GLU A N 1
ATOM 1768 C CA . GLU A 1 230 ? -17.409 2.076 22.665 1.00 84.75 230 GLU A CA 1
ATOM 1769 C C . GLU A 1 230 ? -18.694 1.522 22.045 1.00 84.75 230 GLU A C 1
ATOM 1771 O O . GLU A 1 230 ? -19.580 1.053 22.762 1.00 84.75 230 GLU A O 1
ATOM 1776 N N . HIS A 1 231 ? -18.784 1.513 20.712 1.00 85.19 231 HIS A N 1
ATOM 1777 C CA . HIS A 1 231 ? -19.920 0.929 20.009 1.00 85.19 231 HIS A CA 1
ATOM 1778 C C . HIS A 1 231 ? -20.049 -0.575 20.276 1.00 85.19 231 HIS A C 1
ATOM 1780 O O . HIS A 1 231 ? -21.147 -1.057 20.565 1.00 85.19 231 HIS A O 1
ATOM 1786 N N . GLN A 1 232 ? -18.939 -1.315 20.223 1.00 84.94 232 GLN A N 1
ATOM 1787 C CA . GLN A 1 232 ? -18.926 -2.747 20.505 1.00 84.94 232 GLN A CA 1
ATOM 1788 C C . GLN A 1 232 ? -19.333 -3.040 21.954 1.00 84.94 232 GLN A C 1
ATOM 1790 O O . GLN A 1 232 ? -20.213 -3.871 22.184 1.00 84.94 232 GLN A O 1
ATOM 1795 N N . LYS A 1 233 ? -18.789 -2.294 22.919 1.00 88.88 233 LYS A N 1
ATOM 1796 C CA . LYS A 1 233 ? -19.167 -2.407 24.332 1.00 88.88 233 LYS A CA 1
ATOM 1797 C C . LYS A 1 233 ? -20.660 -2.129 24.544 1.00 88.88 233 LYS A C 1
ATOM 1799 O O . LYS A 1 233 ? -21.344 -2.899 25.212 1.00 88.88 233 LYS A O 1
ATOM 1804 N N . ALA A 1 234 ? -21.197 -1.085 23.912 1.00 90.00 234 ALA A N 1
ATOM 1805 C CA . ALA A 1 234 ? -22.621 -0.759 23.989 1.00 90.00 234 ALA A CA 1
ATOM 1806 C C . ALA A 1 234 ? -23.515 -1.848 23.366 1.00 90.00 234 ALA A C 1
ATOM 1808 O O . ALA A 1 234 ? -24.639 -2.074 23.827 1.00 90.00 234 ALA A O 1
ATOM 1809 N N . LEU A 1 235 ? -23.050 -2.530 22.313 1.00 89.88 235 LEU A N 1
ATOM 1810 C CA . LEU A 1 235 ? -23.747 -3.691 21.760 1.00 89.88 235 LEU A CA 1
ATOM 1811 C C . LEU A 1 235 ? -23.740 -4.853 22.756 1.00 89.88 235 LEU A C 1
ATOM 1813 O O . LEU A 1 235 ? -24.806 -5.398 23.034 1.00 89.88 235 LEU A O 1
ATOM 1817 N N . GLU A 1 236 ? -22.588 -5.205 23.322 1.00 88.81 236 GLU A N 1
ATOM 1818 C CA . GLU A 1 236 ? -22.462 -6.285 24.309 1.00 88.81 236 GLU A CA 1
ATOM 1819 C C . GLU A 1 236 ? -23.345 -6.043 25.545 1.00 88.81 236 GLU A C 1
ATOM 1821 O O . GLU A 1 236 ? -24.095 -6.933 25.952 1.00 88.81 236 GLU A O 1
ATOM 1826 N N . GLU A 1 237 ? -23.367 -4.816 26.073 1.00 91.25 237 GLU A N 1
ATOM 1827 C CA . GLU A 1 237 ? -24.249 -4.418 27.178 1.00 91.25 237 GLU A CA 1
ATOM 1828 C C . GLU A 1 237 ? -25.736 -4.556 26.807 1.00 91.25 237 GLU A C 1
ATOM 1830 O O . GLU A 1 237 ? -26.530 -5.106 27.577 1.00 91.25 237 GLU A O 1
ATOM 1835 N N . LYS A 1 238 ? -26.132 -4.132 25.595 1.00 92.38 238 LYS A N 1
ATOM 1836 C CA . LYS A 1 238 ? -27.506 -4.319 25.090 1.00 92.38 238 LYS A CA 1
ATOM 1837 C C . LYS A 1 238 ? -27.881 -5.795 24.963 1.00 92.38 238 LYS A C 1
ATOM 1839 O O . LYS A 1 238 ? -29.020 -6.162 25.266 1.00 92.38 238 LYS A O 1
ATOM 1844 N N . TRP A 1 239 ? -26.962 -6.641 24.503 1.00 87.62 239 TRP A N 1
ATOM 1845 C CA . TRP A 1 239 ? -27.178 -8.086 24.411 1.00 87.62 239 TRP A CA 1
ATOM 1846 C C . TRP A 1 239 ? -27.339 -8.718 25.798 1.00 87.62 239 TRP A C 1
ATOM 1848 O O . TRP A 1 239 ? -28.293 -9.472 26.009 1.00 87.62 239 TRP A O 1
ATOM 1858 N N . ALA A 1 240 ? -26.494 -8.346 26.762 1.00 91.19 240 ALA A N 1
ATOM 1859 C CA . ALA A 1 240 ? -26.587 -8.810 28.146 1.00 91.19 240 ALA A CA 1
ATOM 1860 C C . ALA A 1 240 ? -27.918 -8.407 28.811 1.00 91.19 240 ALA A C 1
ATOM 1862 O O . ALA A 1 240 ? -28.576 -9.239 29.443 1.00 91.19 240 ALA A O 1
ATOM 1863 N N . LEU A 1 241 ? -28.371 -7.165 28.601 1.00 91.81 241 LEU A N 1
ATOM 1864 C CA . LEU A 1 241 ? -29.669 -6.673 29.082 1.00 91.81 241 LEU A CA 1
ATOM 1865 C C . LEU A 1 241 ? -30.845 -7.473 28.506 1.00 91.81 241 LEU A C 1
ATOM 1867 O O . LEU A 1 241 ? -31.751 -7.862 29.246 1.00 91.81 241 LEU A O 1
ATOM 1871 N N . ARG A 1 242 ? -30.833 -7.763 27.198 1.00 90.06 242 ARG A N 1
ATOM 1872 C CA . ARG A 1 242 ? -31.875 -8.581 26.549 1.00 90.06 242 ARG A CA 1
ATOM 1873 C C . ARG A 1 242 ? -31.918 -10.000 27.113 1.00 90.06 242 ARG A C 1
ATOM 1875 O O . ARG A 1 242 ? -33.004 -10.521 27.363 1.00 90.06 242 ARG A O 1
ATOM 1882 N N . GLU A 1 243 ? -30.761 -10.617 27.339 1.00 90.75 243 GLU A N 1
ATOM 1883 C CA . GLU A 1 243 ? -30.654 -11.932 27.986 1.00 90.75 243 GLU A CA 1
ATOM 1884 C C . GLU A 1 243 ? -31.234 -11.918 29.408 1.00 90.75 243 GLU A C 1
ATOM 1886 O O . GLU A 1 243 ? -32.029 -12.786 29.782 1.00 90.75 243 GLU A O 1
ATOM 1891 N N . GLN A 1 244 ? -30.911 -10.893 30.198 1.00 91.19 244 GLN A N 1
ATOM 1892 C CA . GLN A 1 244 ? -31.441 -10.748 31.551 1.00 91.19 244 GLN A CA 1
ATOM 1893 C C . GLN A 1 244 ? -32.967 -10.551 31.552 1.00 91.19 244 GLN A C 1
ATOM 1895 O O . GLN A 1 244 ? -33.673 -11.196 32.333 1.00 91.19 244 GLN A O 1
ATOM 1900 N N . GLN A 1 245 ? -33.498 -9.721 30.649 1.00 92.06 245 GLN A N 1
ATOM 1901 C CA . GLN A 1 245 ? -34.940 -9.503 30.502 1.00 92.06 245 GLN A CA 1
ATOM 1902 C C . GLN A 1 245 ? -35.683 -10.784 30.108 1.00 92.06 245 GLN A C 1
ATOM 1904 O O . GLN A 1 245 ? -36.729 -11.079 30.690 1.00 92.06 245 GLN A O 1
ATOM 1909 N N . LYS A 1 246 ? -35.127 -11.591 29.192 1.00 91.44 246 LYS A N 1
ATOM 1910 C CA . LYS A 1 246 ? -35.688 -12.906 28.839 1.00 91.44 246 LYS A CA 1
ATOM 1911 C C . LYS A 1 246 ? -35.778 -13.826 30.055 1.00 91.44 246 LYS A C 1
ATOM 1913 O O . LYS A 1 246 ? -36.828 -14.423 30.286 1.00 91.44 246 LYS A O 1
ATOM 1918 N N . LYS A 1 247 ? -34.722 -13.899 30.874 1.00 92.00 247 LYS A N 1
ATOM 1919 C CA . LYS A 1 247 ? -34.716 -14.717 32.102 1.00 92.00 247 LYS A CA 1
ATOM 1920 C C . LYS A 1 247 ? -35.788 -14.268 33.099 1.00 92.00 247 LYS A C 1
ATOM 1922 O O . LYS A 1 247 ? -36.465 -15.109 33.687 1.00 92.00 247 LYS A O 1
ATOM 1927 N N . ILE A 1 248 ? -35.972 -12.957 33.279 1.00 89.88 248 ILE A N 1
ATOM 1928 C CA . ILE A 1 248 ? -37.012 -12.409 34.166 1.00 89.88 248 ILE A CA 1
ATOM 1929 C C . ILE A 1 248 ? -38.413 -12.732 33.631 1.00 89.88 248 ILE A C 1
ATOM 1931 O O . ILE A 1 248 ? -39.269 -13.177 34.397 1.00 89.88 248 ILE A O 1
ATOM 1935 N N . ALA A 1 249 ? -38.652 -12.544 32.331 1.00 89.31 249 ALA A N 1
ATOM 1936 C CA . ALA A 1 249 ? -39.936 -12.849 31.704 1.00 89.31 249 ALA A CA 1
ATOM 1937 C C . ALA A 1 249 ? -40.295 -14.338 31.829 1.00 89.31 249 ALA A C 1
ATOM 1939 O O . ALA A 1 249 ? -41.432 -14.666 32.169 1.00 89.31 249 ALA A O 1
ATOM 1940 N N . LEU A 1 250 ? -39.317 -15.230 31.649 1.00 89.81 250 LEU A N 1
ATOM 1941 C CA . LEU A 1 250 ? -39.509 -16.674 31.772 1.00 89.81 250 LEU A CA 1
ATOM 1942 C C . LEU A 1 250 ? -39.856 -17.076 33.214 1.00 89.81 250 LEU A C 1
ATOM 1944 O O . LEU A 1 250 ? -40.843 -17.776 33.431 1.00 89.81 250 LEU A O 1
ATOM 1948 N N . LYS A 1 251 ? -39.151 -16.525 34.216 1.00 89.50 251 LYS A N 1
ATOM 1949 C CA . LYS A 1 251 ? -39.499 -16.714 35.638 1.00 89.50 251 LYS A CA 1
ATOM 1950 C C . LYS A 1 251 ? -40.908 -16.216 35.970 1.00 89.50 251 LYS A C 1
ATOM 1952 O O . LYS A 1 251 ? -41.636 -16.885 36.700 1.00 89.50 251 LYS A O 1
ATOM 1957 N N . ARG A 1 252 ? -41.317 -15.058 35.434 1.00 87.62 252 ARG A N 1
ATOM 1958 C CA . ARG A 1 252 ? -42.683 -14.528 35.613 1.00 87.62 252 ARG A CA 1
ATOM 1959 C C . ARG A 1 252 ? -43.727 -15.439 34.973 1.00 87.62 252 ARG A C 1
ATOM 1961 O O . ARG A 1 252 ? -44.757 -15.701 35.583 1.00 87.62 252 ARG A O 1
ATOM 1968 N N . GLN A 1 253 ? -43.459 -15.957 33.778 1.00 88.12 253 GLN A N 1
ATOM 1969 C CA . GLN A 1 253 ? -44.363 -16.882 33.100 1.00 88.12 253 GLN A CA 1
ATOM 1970 C C . GLN A 1 253 ? -44.514 -18.198 33.877 1.00 88.12 253 GLN A C 1
ATOM 1972 O O . GLN A 1 253 ? -45.630 -18.688 34.035 1.00 88.12 253 GLN A O 1
ATOM 1977 N N . GLU A 1 254 ? -43.421 -18.756 34.400 1.00 87.88 254 GLU A N 1
ATOM 1978 C CA . GLU A 1 254 ? -43.459 -19.942 35.262 1.00 87.88 254 GLU A CA 1
ATOM 1979 C C . GLU A 1 254 ? -44.221 -19.689 36.563 1.00 87.88 254 GLU A C 1
ATOM 1981 O O . GLU A 1 254 ? -45.034 -20.520 36.970 1.00 87.88 254 GLU A O 1
ATOM 1986 N N . HIS A 1 255 ? -43.991 -18.539 37.203 1.00 85.12 255 HIS A N 1
ATOM 1987 C CA . HIS A 1 255 ? -44.724 -18.138 38.400 1.00 85.12 255 HIS A CA 1
ATOM 1988 C C . HIS A 1 255 ? -46.229 -18.045 38.119 1.00 85.12 255 HIS A C 1
ATOM 1990 O O . HIS A 1 255 ? -47.023 -18.674 38.813 1.00 85.12 255 HIS A O 1
ATOM 1996 N N . ASN A 1 256 ? -46.620 -17.358 37.043 1.00 85.56 256 ASN A N 1
ATOM 1997 C CA . ASN A 1 256 ? -48.023 -17.213 36.652 1.00 85.56 256 ASN A CA 1
ATOM 1998 C C . ASN A 1 256 ? -48.673 -18.560 36.303 1.00 85.56 256 ASN A C 1
ATOM 2000 O O . ASN A 1 256 ? -49.816 -18.799 36.679 1.00 85.56 256 ASN A O 1
ATOM 2004 N N . LYS A 1 257 ? -47.951 -19.479 35.645 1.00 85.81 257 LYS A N 1
ATOM 2005 C CA . LYS A 1 257 ? -48.439 -20.848 35.400 1.00 85.81 257 LYS A CA 1
ATOM 2006 C C . LYS A 1 257 ? -48.659 -21.621 36.704 1.00 85.81 257 LYS A C 1
ATOM 2008 O O . LYS A 1 257 ? -49.657 -22.327 36.827 1.00 85.81 257 LYS A O 1
ATOM 2013 N N . LYS A 1 258 ? -47.755 -21.487 37.683 1.00 85.12 258 LYS A N 1
ATOM 2014 C CA . LYS A 1 258 ? -47.893 -22.123 39.007 1.00 85.12 258 LYS A CA 1
ATOM 2015 C C . LYS A 1 258 ? -49.076 -21.552 39.793 1.00 85.12 258 LYS A C 1
ATOM 2017 O O . LYS A 1 258 ? -49.822 -22.322 40.390 1.00 85.12 258 LYS A O 1
ATOM 2022 N N . GLU A 1 259 ? -49.259 -20.235 39.777 1.00 83.81 259 GLU A N 1
ATOM 2023 C CA . GLU A 1 259 ? -50.409 -19.549 40.383 1.00 83.81 259 GLU A CA 1
ATOM 2024 C C . GLU A 1 259 ? -51.729 -19.996 39.739 1.00 83.81 259 GLU A C 1
ATOM 2026 O O . GLU A 1 259 ? -52.645 -20.414 40.445 1.00 83.81 259 GLU A O 1
ATOM 2031 N N . ALA A 1 260 ? -51.799 -20.021 38.403 1.00 78.19 260 ALA A N 1
ATOM 2032 C CA . ALA A 1 260 ? -52.974 -20.488 37.669 1.00 78.19 260 ALA A CA 1
ATOM 2033 C C . ALA A 1 260 ? -53.306 -21.957 37.980 1.00 78.19 260 ALA A C 1
ATOM 2035 O O . ALA A 1 260 ? -54.463 -22.293 38.224 1.00 78.19 260 ALA A O 1
ATOM 2036 N N . ALA A 1 261 ? -52.298 -22.833 38.053 1.00 79.69 261 ALA A N 1
ATOM 2037 C CA . ALA A 1 261 ? -52.486 -24.230 38.445 1.00 79.69 261 ALA A CA 1
ATOM 2038 C C . ALA A 1 261 ? -52.991 -24.380 39.894 1.00 79.69 261 ALA A C 1
ATOM 2040 O O . ALA A 1 261 ? -53.832 -25.238 40.166 1.00 79.69 261 ALA A O 1
ATOM 2041 N N . LYS A 1 262 ? -52.515 -23.546 40.832 1.00 78.12 262 LYS A N 1
ATOM 2042 C CA . LYS A 1 262 ? -53.023 -23.521 42.217 1.00 78.12 262 LYS A CA 1
ATOM 2043 C C . LYS A 1 262 ? -54.468 -23.023 42.286 1.00 78.12 262 LYS A C 1
ATOM 2045 O O . LYS A 1 262 ? -55.268 -23.621 43.001 1.00 78.12 262 LYS A O 1
ATOM 2050 N N . ALA A 1 263 ? -54.811 -21.970 41.546 1.00 72.94 263 ALA A N 1
ATOM 2051 C CA . ALA A 1 263 ? -56.176 -21.452 41.473 1.00 72.94 263 ALA A CA 1
ATOM 2052 C C . ALA A 1 263 ? -57.141 -22.490 40.874 1.00 72.94 263 ALA A C 1
ATOM 2054 O O . ALA A 1 263 ? -58.195 -22.747 41.448 1.00 72.94 263 ALA A O 1
ATOM 2055 N N . ALA A 1 264 ? -56.744 -23.167 39.792 1.00 72.00 264 ALA A N 1
ATOM 2056 C CA . ALA A 1 264 ? -57.529 -24.242 39.186 1.00 72.00 264 ALA A CA 1
ATOM 2057 C C . ALA A 1 264 ? -57.771 -25.415 40.156 1.00 72.00 264 ALA A C 1
ATOM 2059 O O . ALA A 1 264 ? -58.888 -25.919 40.232 1.00 72.00 264 ALA A O 1
ATOM 2060 N N . LYS A 1 265 ? -56.765 -25.810 40.953 1.00 70.38 265 LYS A N 1
ATOM 2061 C CA . LYS A 1 265 ? -56.943 -26.825 42.010 1.00 70.38 265 LYS A CA 1
ATOM 2062 C C . LYS A 1 265 ? -57.923 -26.379 43.097 1.00 70.38 265 LYS A C 1
ATOM 2064 O O . LYS A 1 265 ? -58.789 -27.15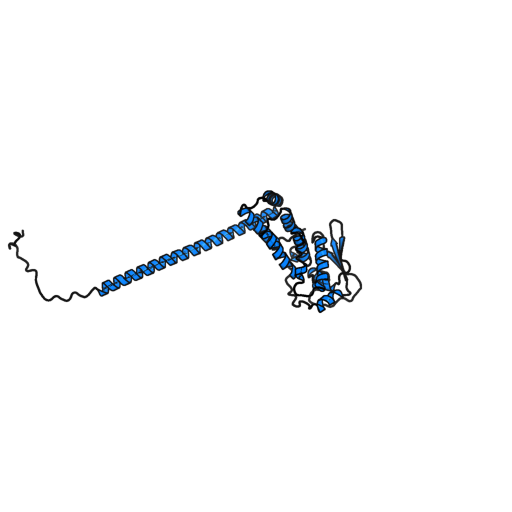9 43.466 1.00 70.38 265 LYS A O 1
ATOM 2069 N N . ARG A 1 266 ? -57.843 -25.126 43.558 1.00 62.94 266 ARG A N 1
ATOM 2070 C CA . ARG A 1 266 ? -58.788 -24.575 44.549 1.00 62.94 266 ARG A CA 1
ATOM 2071 C C . ARG A 1 266 ? -60.228 -24.525 44.030 1.00 62.94 266 ARG A C 1
ATOM 2073 O O . ARG A 1 266 ? -61.147 -24.802 44.789 1.00 62.94 266 ARG A O 1
ATOM 2080 N N . HIS A 1 267 ? -60.428 -24.219 42.747 1.00 56.97 267 HIS A N 1
ATOM 2081 C CA . HIS A 1 267 ? -61.750 -24.289 42.117 1.00 56.97 267 HIS A CA 1
ATOM 2082 C C . HIS A 1 267 ? -62.253 -25.729 41.935 1.00 56.97 267 HIS A C 1
ATOM 2084 O O . HIS A 1 267 ? -63.454 -25.953 42.008 1.00 56.97 267 HIS A O 1
ATOM 2090 N N . ALA A 1 268 ? -61.361 -26.707 41.745 1.00 57.53 268 ALA A N 1
ATOM 2091 C CA . ALA A 1 268 ? -61.725 -28.125 41.687 1.00 57.53 268 ALA A CA 1
ATOM 2092 C C . ALA A 1 268 ? -62.029 -28.738 43.072 1.00 57.53 268 ALA A C 1
ATOM 2094 O O . ALA A 1 268 ? -62.807 -29.685 43.166 1.00 57.53 268 ALA A O 1
ATOM 2095 N N . GLU A 1 269 ? -61.432 -28.208 44.145 1.00 50.66 269 GLU A N 1
ATOM 2096 C CA . GLU A 1 269 ? -61.685 -28.625 45.535 1.00 50.66 269 GLU A CA 1
ATOM 2097 C C . GLU A 1 269 ? -62.964 -28.015 46.131 1.00 50.66 269 GLU A C 1
ATOM 2099 O O . GLU A 1 269 ? -63.481 -28.528 47.124 1.00 50.66 269 GLU A O 1
ATOM 2104 N N . TRP A 1 270 ? -63.526 -26.968 45.518 1.00 50.22 270 TRP A N 1
ATOM 2105 C CA . TRP A 1 270 ? -64.812 -26.406 45.927 1.00 50.22 270 TRP A CA 1
ATOM 2106 C C . TRP A 1 270 ? -65.968 -27.279 45.406 1.00 50.22 270 TRP A C 1
ATOM 2108 O O . TRP A 1 270 ? -66.574 -27.007 44.372 1.00 50.22 270 TRP A O 1
ATOM 2118 N N . ARG A 1 271 ? -66.270 -28.365 46.126 1.00 48.66 271 ARG A N 1
ATOM 2119 C CA . ARG A 1 271 ? -67.574 -29.039 46.031 1.00 48.66 271 ARG A CA 1
ATOM 2120 C C . ARG A 1 271 ? -68.594 -28.224 46.821 1.00 48.66 271 ARG A C 1
ATOM 2122 O O . ARG A 1 271 ? -68.313 -27.850 47.957 1.00 48.66 271 ARG A O 1
ATOM 2129 N N . GLU A 1 272 ? -69.767 -27.975 46.233 1.00 45.62 272 GLU A N 1
ATOM 2130 C CA . GLU A 1 272 ? -70.915 -27.427 46.965 1.00 45.62 272 GLU A CA 1
ATOM 2131 C C . GLU A 1 272 ? -71.095 -28.185 48.290 1.00 45.62 272 GLU A C 1
ATOM 2133 O O . GLU A 1 272 ? -70.994 -29.419 48.291 1.00 45.62 272 GLU A O 1
ATOM 2138 N N . PRO A 1 273 ? -71.375 -27.500 49.415 1.00 50.31 273 PRO A N 1
ATOM 2139 C CA . PRO A 1 273 ? -71.748 -28.194 50.632 1.00 50.31 273 PRO A CA 1
ATOM 2140 C C . PRO A 1 273 ? -73.006 -29.003 50.322 1.00 50.31 273 PRO A C 1
ATOM 2142 O O . PRO A 1 273 ? -74.078 -28.440 50.086 1.00 50.31 273 PRO A O 1
ATOM 2145 N N . THR A 1 274 ? -72.891 -30.331 50.294 1.00 48.88 274 THR A N 1
ATOM 2146 C CA . THR A 1 274 ? -74.060 -31.205 50.291 1.00 48.88 274 THR A CA 1
ATOM 2147 C C . THR A 1 274 ? -74.923 -30.791 51.470 1.00 48.88 274 THR A C 1
ATOM 2149 O O . THR A 1 274 ? -74.451 -30.812 52.606 1.00 48.88 274 THR A O 1
ATOM 2152 N N . LYS A 1 275 ? -76.165 -30.374 51.194 1.00 47.69 275 LYS A N 1
ATOM 2153 C CA . LYS A 1 275 ? -77.188 -30.097 52.206 1.00 47.69 275 LYS A CA 1
ATOM 2154 C C . LYS A 1 275 ? -77.212 -31.259 53.200 1.00 47.69 275 LYS A C 1
ATOM 2156 O O . LYS A 1 275 ? -77.788 -32.304 52.908 1.00 47.69 275 LYS A O 1
ATOM 2161 N N . HIS A 1 276 ? -76.589 -31.086 54.363 1.00 42.12 276 HIS A N 1
ATOM 2162 C CA . HIS A 1 276 ? -76.763 -32.006 55.472 1.00 42.12 276 HIS A CA 1
ATOM 2163 C C . HIS A 1 276 ? -78.193 -31.813 55.983 1.00 42.12 276 HIS A C 1
ATOM 2165 O O . HIS A 1 276 ? -78.514 -30.833 56.652 1.00 42.12 276 HIS A O 1
ATOM 2171 N N . GLN A 1 277 ? -79.079 -32.724 55.580 1.00 45.81 277 GLN A N 1
ATOM 2172 C CA . GLN A 1 277 ? -80.315 -32.985 56.305 1.00 45.81 277 GLN A CA 1
ATOM 2173 C C . GLN A 1 277 ? -79.948 -33.560 57.681 1.00 45.81 277 GLN A C 1
ATOM 2175 O O . GLN A 1 277 ? -79.203 -34.533 57.763 1.00 45.81 277 GLN A O 1
ATOM 2180 N N . GLY A 1 278 ? -80.497 -32.956 58.738 1.00 38.41 278 GLY A N 1
ATOM 2181 C CA . GLY A 1 278 ? -80.300 -33.332 60.144 1.00 38.41 278 GLY A CA 1
ATOM 2182 C C . GLY A 1 278 ? -79.148 -32.539 60.771 1.00 38.41 278 GLY A C 1
ATOM 2183 O O . GLY A 1 278 ? -78.000 -32.732 60.408 1.00 38.41 278 GLY A O 1
ATOM 2184 N N . GLY A 1 279 ? -79.342 -31.581 61.672 1.00 43.81 279 GLY A N 1
ATOM 2185 C CA . GLY A 1 279 ? -80.374 -31.445 62.691 1.00 43.81 279 GLY A CA 1
ATOM 2186 C C . GLY A 1 279 ? -79.680 -31.473 64.050 1.00 43.81 279 GLY A C 1
ATOM 2187 O O . GLY A 1 279 ? -79.502 -32.551 64.594 1.00 43.81 279 GLY A O 1
ATOM 2188 N N . ALA A 1 280 ? -79.256 -30.314 64.559 1.00 48.41 280 ALA A N 1
ATOM 2189 C CA . ALA A 1 280 ? -79.036 -30.013 65.979 1.00 48.41 280 ALA A CA 1
ATOM 2190 C C . ALA A 1 280 ? -78.464 -28.591 66.108 1.00 48.41 280 ALA A C 1
ATOM 2192 O O . ALA A 1 280 ? -77.629 -28.204 65.298 1.00 48.41 280 ALA A O 1
ATOM 2193 N N . TYR A 1 281 ? -78.880 -27.890 67.169 1.00 41.44 281 TYR A N 1
ATOM 2194 C CA . TYR A 1 281 ? -78.525 -26.516 67.565 1.00 41.44 281 TYR A CA 1
ATOM 2195 C C . TYR A 1 281 ? -79.253 -25.445 66.720 1.00 41.44 281 TYR A C 1
ATOM 2197 O O . TYR A 1 281 ? -79.117 -25.403 65.511 1.00 41.44 281 TYR A O 1
ATOM 2205 N N . GLU A 1 282 ? -80.118 -24.578 67.246 1.00 44.03 282 GLU A N 1
ATOM 2206 C CA . GLU A 1 282 ? -80.252 -24.038 68.599 1.00 44.03 282 GLU A CA 1
ATOM 2207 C C . GLU A 1 282 ? -81.735 -23.731 68.880 1.00 44.03 282 GLU A C 1
ATOM 2209 O O . GLU A 1 282 ? -82.391 -23.001 68.138 1.00 44.03 282 GLU A O 1
ATOM 2214 N N . LYS A 1 283 ? -82.284 -24.263 69.978 1.00 48.44 283 LYS A N 1
ATOM 2215 C CA . LYS A 1 283 ? -83.466 -23.657 70.604 1.00 48.44 283 LYS A CA 1
ATOM 2216 C C . LYS A 1 283 ? -82.961 -22.404 71.316 1.00 48.44 283 LYS A C 1
ATOM 2218 O O . LYS A 1 283 ? -82.207 -22.534 72.277 1.00 48.44 283 LYS A O 1
ATOM 2223 N N . ALA A 1 284 ? -83.360 -21.224 70.850 1.00 52.75 284 ALA A N 1
ATOM 2224 C CA . ALA A 1 284 ? -83.122 -19.977 71.567 1.00 52.75 284 ALA A CA 1
ATOM 2225 C C . ALA A 1 284 ? -83.721 -20.091 72.982 1.00 52.75 284 ALA A C 1
ATOM 2227 O O . ALA A 1 284 ? -84.929 -20.284 73.139 1.00 52.75 284 ALA A O 1
ATOM 2228 N N . LEU A 1 285 ? -82.869 -20.049 74.007 1.00 55.41 285 LEU A N 1
ATOM 2229 C CA . LEU A 1 285 ? -83.294 -20.030 75.406 1.00 55.41 285 LEU A CA 1
ATOM 2230 C C . LEU A 1 285 ? -83.884 -18.650 75.721 1.00 55.41 285 LEU A C 1
ATOM 2232 O O . LEU A 1 285 ? -83.307 -17.626 75.356 1.00 55.41 285 LEU A O 1
ATOM 2236 N N . ALA A 1 286 ? -85.032 -18.622 76.396 1.00 53.97 286 ALA A N 1
ATOM 2237 C CA . ALA A 1 286 ? -85.651 -17.377 76.843 1.00 53.97 286 ALA A CA 1
ATOM 2238 C C . ALA A 1 286 ? -84.881 -16.773 78.042 1.00 53.97 286 ALA A C 1
ATOM 2240 O O . ALA A 1 286 ? -84.261 -17.528 78.805 1.00 53.97 286 ALA A O 1
ATOM 2241 N N . PRO A 1 287 ? -84.936 -15.441 78.248 1.00 48.56 287 PRO A N 1
ATOM 2242 C CA . PRO A 1 287 ? -84.254 -14.777 79.359 1.00 48.56 287 PRO A CA 1
ATOM 2243 C C . PRO A 1 287 ? -84.634 -15.406 80.710 1.00 48.56 287 PRO A C 1
ATOM 2245 O O . PRO A 1 287 ? -85.816 -15.546 81.020 1.00 48.56 287 PRO A O 1
ATOM 2248 N N . GLY A 1 288 ? -83.633 -15.807 81.504 1.00 56.06 288 GLY A N 1
ATOM 2249 C CA . GLY A 1 288 ? -83.814 -16.393 82.841 1.00 56.06 288 GLY A CA 1
ATOM 2250 C C . GLY A 1 288 ? -83.699 -17.923 82.950 1.00 56.06 288 GLY A C 1
ATOM 2251 O O . GLY A 1 288 ? -83.775 -18.450 84.061 1.00 56.06 288 GLY A O 1
ATOM 2252 N N . GLN A 1 289 ? -83.474 -18.668 81.857 1.00 52.66 289 GLN A N 1
ATOM 2253 C CA . GLN A 1 289 ? -83.206 -20.113 81.949 1.00 52.66 289 GLN A CA 1
ATOM 2254 C C . GLN A 1 289 ? -81.742 -20.421 82.323 1.00 52.66 289 GLN A C 1
ATOM 2256 O O . GLN A 1 289 ? -80.797 -19.906 81.729 1.00 52.66 289 GLN A O 1
ATOM 2261 N N . ARG A 1 290 ? -81.548 -21.291 83.328 1.00 51.00 290 ARG A N 1
ATOM 2262 C CA . ARG A 1 290 ? -80.230 -21.741 83.814 1.00 51.00 290 ARG A CA 1
ATOM 2263 C C . ARG A 1 290 ? -79.582 -22.726 82.842 1.00 51.00 290 ARG A C 1
ATOM 2265 O O . ARG A 1 290 ? -80.188 -23.737 82.496 1.00 51.00 290 ARG A O 1
ATOM 2272 N N . THR A 1 291 ? -78.312 -22.501 82.507 1.00 58.25 291 THR A N 1
ATOM 2273 C CA . THR A 1 291 ? -77.457 -23.524 81.884 1.00 58.25 291 THR A CA 1
ATOM 2274 C C . THR A 1 291 ? -76.518 -24.141 82.923 1.00 58.25 291 THR A C 1
ATOM 2276 O O . THR A 1 291 ? -76.337 -23.607 84.020 1.00 58.25 291 THR A O 1
ATOM 2279 N N . ARG A 1 292 ? -75.896 -25.276 82.580 1.00 49.00 292 ARG A N 1
ATOM 2280 C CA . ARG A 1 292 ? -74.981 -26.041 83.452 1.00 49.00 292 ARG A CA 1
ATOM 2281 C C . ARG A 1 292 ? -73.719 -25.259 83.882 1.00 49.00 292 ARG A C 1
ATOM 2283 O O . ARG A 1 292 ? -72.963 -25.772 84.696 1.00 49.00 292 ARG A O 1
ATOM 2290 N N . GLY A 1 293 ? -73.506 -24.043 83.366 1.00 52.69 293 GLY A N 1
ATOM 2291 C CA . GLY A 1 293 ? -72.399 -23.145 83.721 1.00 52.69 293 GLY A CA 1
ATOM 2292 C C . GLY A 1 293 ? -72.796 -21.828 84.408 1.00 52.69 293 GLY A C 1
ATOM 2293 O O . GLY A 1 293 ? -71.909 -21.032 84.689 1.00 52.69 293 GLY A O 1
ATOM 2294 N N . GLY A 1 294 ? -74.083 -21.579 84.694 1.00 53.06 294 GLY A N 1
ATOM 2295 C CA . GLY A 1 294 ? -74.544 -20.344 85.354 1.00 53.06 294 GLY A CA 1
ATOM 2296 C C . GLY A 1 294 ? -75.749 -19.667 84.684 1.00 53.06 294 GLY A C 1
ATOM 2297 O O . GLY A 1 294 ? -76.227 -20.110 83.637 1.00 53.06 294 GLY A O 1
ATOM 2298 N N . LEU A 1 295 ? -76.274 -18.620 85.337 1.00 39.47 295 LEU A N 1
ATOM 2299 C CA . LEU A 1 295 ? -77.368 -17.769 84.839 1.00 39.47 295 LEU A CA 1
ATOM 2300 C C . LEU A 1 295 ? -76.841 -16.795 83.776 1.00 39.47 295 LEU A C 1
ATOM 2302 O O . LEU A 1 295 ? -75.825 -16.142 83.999 1.00 39.47 295 LEU A O 1
ATOM 2306 N N . VAL A 1 296 ? -77.554 -16.686 82.655 1.00 41.28 296 VAL A N 1
ATOM 2307 C CA . VAL A 1 296 ? -77.363 -15.611 81.671 1.00 41.28 296 VAL A CA 1
ATOM 2308 C C . VAL A 1 296 ? -77.988 -14.340 82.253 1.00 41.28 296 VAL A C 1
ATOM 2310 O O . VAL A 1 296 ? -79.178 -14.355 82.577 1.00 41.28 296 VAL A O 1
ATOM 2313 N N . GLY A 1 297 ? -77.175 -13.298 82.441 1.00 37.41 297 GLY A N 1
ATOM 2314 C CA . GLY A 1 297 ? -77.616 -11.922 82.697 1.00 37.41 297 GLY A CA 1
ATOM 2315 C C . GLY A 1 297 ? -77.741 -11.143 81.398 1.00 37.41 297 GLY A C 1
ATOM 2316 O O . GLY A 1 297 ? -76.987 -11.481 80.456 1.00 37.41 297 GLY A O 1
#

Radius of gyration: 41.6 Å; Cα contacts (8 Å, |Δi|>4): 248; chains: 1; bounding box: 107×55×124 Å

pLDDT: mean 71.71, std 17.76, range [27.38, 92.38]

Foldseek 3Di:
DPPPPVVLVPPDDDPPPDPDALVVLLVQQVALAFAWEWEQEPVGIDTLDGGGRLSLLCVQFPLSCVVVVNDDPDPPPDPCPPDHHYHYHYYPQADSVLLSVVSVLSVVLSNDPDDPSLVVLPDPPDDLLSLLRNLSSCSNRVGPPNNVVSLVVLLCC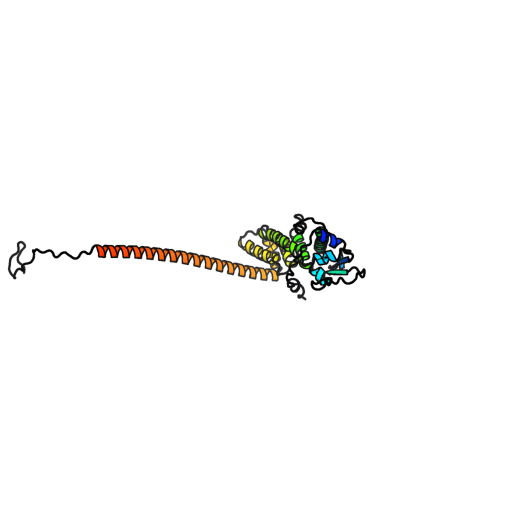LQPHDDALVSLVSNVSRDDPPDPSNLSNLLSVLVCVVVVPPPPCPRNVVSCVVPVVSVVVSVVSNVVVVVVVVVVVVVVVVVVVVVVVVVVVVVVVVVVVVVVVVVVVVVVPDDPPDPPDDDDDDDPDDQFDDDPVGHDD

Mean predicted aligned error: 16.17 Å

Organism: NCBI:txid331657